Protein AF-A0A8H6AB55-F1 (afdb_monomer)

Secondary structure (DSSP, 8-state):
-HHHHHTT----------GGGS-GGGSPTTTT-TTPPPPPHHHHHHHHHHHHHHHHHHHTT-SEEEEE-TTEEEBTTHHHHHHHHHHHHHHTSTTTTS-SSTT-SS-SEEEEE-SBEEEPTTS-EEEEE-TTSPPGGG----SB--SS-HHHHT-TTEEEEEEEEEE---SEEEEEHHHHHHHHIIIII---TTTS-TTS---HHHHHHHHHHTTSS-EEEEES-SEEEEE-SB-GGGS-SSS------TT-PPBSS-EEES-SSBTTTTHHHHHTT-SEEE-SSTT-S-SEEEGGG------EEEEEETTEEEE---

Radius of gyration: 19.62 Å; Cα contacts (8 Å, |Δi|>4): 643; chains: 1; bounding box: 52×48×50 Å

Sequence (318 aa):
MLASSLTQFRVDWVDGISGDAMDPKAYPPRLDDSGRPSMLPGEIGSWRAHTNAIQKVVSERLTSALILEDDVDWDVTLKNQLQEFALGSRAVQKDGESSETPYGEDWDLLWLGHCGIKCHSNDPFYMLHDQTAVPYAHLPRYWQGPAVHETVEDRNDTRIVCGIKESVCSYAYAIKYHAAQKLLAALSVSPSDQAMPPGEPIIFDVLLGRLCGTGYLKCISSYPSLMGVWKPAGSRSKHSDIQDLKDPAPTETPSEVAGSLGVMYSTMLNLPALLDGRSLVHSAVADVLSPELKLSEVQLTEGGLYKSDHGRIYSVTG

InterPro domains:
  IPR002654 Glycosyl transferase, family 25 [cd06532] (1-75)
  IPR050757 Collagen-modifying Glycosyltransferase 25 [PTHR10730] (36-242)

Nearest PDB structures (foldseek):
  8xkd-assembly1_B  TM=5.206E-01  e=5.711E-04  Aggregatibacter actinomycetemcomitans NUM4039
  8xgx-assembly1_A  TM=5.678E-01  e=7.804E-04  Aggregatibacter actinomycetemcomitans NUM4039
  8xlz-assembly1_B  TM=5.596E-01  e=1.286E-03  Aggregatibacter actinomycetemcomitans NUM4039
  5ej0-assembly1_A  TM=4.998E-01  e=2.558E-03  Vaccinia virus WR
  3pnn-assembly1_A  TM=3.792E-01  e=5.509E-01  Porphyromonas gingivalis

pLDDT: mean 89.64, std 11.45, range [39.75, 98.81]

Structure (mmCIF, N/CA/C/O backbone):
data_AF-A0A8H6AB55-F1
#
_entry.id   AF-A0A8H6AB55-F1
#
loop_
_atom_site.group_PDB
_atom_site.id
_atom_site.type_symbol
_atom_site.label_atom_id
_atom_site.label_alt_id
_atom_site.label_comp_id
_atom_site.label_asym_id
_atom_site.label_entity_id
_atom_site.label_seq_id
_atom_site.pdbx_PDB_ins_code
_atom_site.Cartn_x
_atom_site.Cartn_y
_atom_site.Cartn_z
_atom_site.occupancy
_atom_site.B_iso_or_equiv
_atom_site.auth_seq_id
_atom_site.auth_comp_id
_atom_site.auth_asym_id
_atom_site.auth_atom_id
_atom_site.pdbx_PDB_model_num
ATOM 1 N N . MET A 1 1 ? -0.379 -18.231 2.751 1.00 66.50 1 MET A N 1
ATOM 2 C CA . MET A 1 1 ? -1.398 -19.315 2.764 1.00 66.50 1 MET A CA 1
ATOM 3 C C . MET A 1 1 ? -2.069 -19.486 4.123 1.00 66.50 1 MET A C 1
ATOM 5 O O . MET A 1 1 ? -3.291 -19.463 4.171 1.00 66.50 1 MET A O 1
ATOM 9 N N . LEU A 1 2 ? -1.324 -19.660 5.224 1.00 88.19 2 LEU A N 1
ATOM 10 C CA . LEU A 1 2 ? -1.954 -19.860 6.537 1.00 88.19 2 LEU A CA 1
ATOM 11 C C . LEU A 1 2 ? -2.681 -18.603 7.041 1.00 88.19 2 LEU A C 1
ATOM 13 O O . LEU A 1 2 ? -3.873 -18.677 7.323 1.00 88.19 2 LEU A O 1
ATOM 17 N N . ALA A 1 3 ? -1.997 -17.453 7.071 1.00 90.81 3 ALA A N 1
ATOM 18 C CA . ALA A 1 3 ? -2.609 -16.176 7.448 1.00 90.81 3 ALA A CA 1
ATOM 19 C C . ALA A 1 3 ? -3.857 -15.878 6.608 1.00 90.81 3 ALA A C 1
ATOM 21 O O . ALA A 1 3 ? -4.928 -15.654 7.159 1.00 90.81 3 ALA A O 1
ATOM 22 N N . SER A 1 4 ? -3.741 -15.986 5.279 1.00 90.94 4 SER A N 1
ATOM 23 C CA . SER A 1 4 ? -4.856 -15.746 4.357 1.00 90.94 4 SER A CA 1
ATOM 24 C C . SER A 1 4 ? -6.028 -16.695 4.615 1.00 90.94 4 SER A C 1
ATOM 26 O O . SER A 1 4 ? -7.171 -16.261 4.623 1.00 90.94 4 SER A O 1
ATOM 28 N N . SER A 1 5 ? -5.773 -17.973 4.910 1.00 91.81 5 SER A N 1
ATOM 29 C CA . SER A 1 5 ? -6.829 -18.924 5.274 1.00 91.81 5 SER A CA 1
ATOM 30 C C . SER A 1 5 ? -7.566 -18.511 6.553 1.00 91.81 5 SER A C 1
ATOM 32 O O . SER A 1 5 ? -8.793 -18.581 6.597 1.00 91.81 5 SER A O 1
ATOM 34 N N . LEU A 1 6 ? -6.838 -18.076 7.584 1.00 92.38 6 LEU A N 1
ATOM 35 C CA . LEU A 1 6 ? -7.412 -17.698 8.881 1.00 92.38 6 LEU A CA 1
ATOM 36 C C . LEU A 1 6 ? -8.197 -16.385 8.818 1.00 92.38 6 LEU A C 1
ATOM 38 O O . LEU A 1 6 ? -9.231 -16.260 9.467 1.00 92.38 6 LEU A O 1
ATOM 42 N N . THR A 1 7 ? -7.762 -15.436 7.991 1.00 90.81 7 THR A N 1
ATOM 43 C CA . THR A 1 7 ? -8.468 -14.163 7.771 1.00 90.81 7 THR A CA 1
ATOM 44 C C . THR A 1 7 ? -9.451 -14.215 6.591 1.00 90.81 7 THR A C 1
ATOM 46 O O . THR A 1 7 ? -10.097 -13.218 6.261 1.00 90.81 7 THR A O 1
ATOM 49 N N . GLN A 1 8 ? -9.638 -15.398 5.990 1.00 90.38 8 GLN A N 1
ATOM 50 C CA . GLN A 1 8 ? -10.544 -15.683 4.870 1.00 90.38 8 GLN A CA 1
ATOM 51 C C . GLN A 1 8 ? -10.263 -14.843 3.610 1.00 90.38 8 GLN A C 1
ATOM 53 O O . GLN A 1 8 ? -11.182 -14.341 2.958 1.00 90.38 8 GLN A O 1
ATOM 58 N N . PHE A 1 9 ? -8.986 -14.704 3.268 1.00 86.00 9 PHE A N 1
ATOM 59 C CA . PHE A 1 9 ? -8.501 -14.230 1.979 1.00 86.00 9 PHE A CA 1
ATOM 60 C C . PHE A 1 9 ? -8.060 -15.416 1.123 1.00 86.00 9 PHE A C 1
ATOM 62 O O . PHE A 1 9 ? -7.385 -16.342 1.584 1.00 86.00 9 PHE A O 1
ATOM 69 N N . ARG A 1 10 ? -8.405 -15.363 -0.161 1.00 89.56 10 ARG A N 1
ATOM 70 C CA . ARG A 1 10 ? -7.846 -16.254 -1.173 1.00 89.56 10 ARG A CA 1
ATOM 71 C C . ARG A 1 10 ? -6.772 -15.493 -1.938 1.00 89.56 10 ARG A C 1
ATOM 73 O O . ARG A 1 10 ? -7.016 -14.370 -2.363 1.00 89.56 10 ARG A O 1
ATOM 80 N N . VAL A 1 11 ? -5.616 -16.123 -2.106 1.00 90.81 11 VAL A N 1
ATOM 81 C CA . VAL A 1 11 ? -4.497 -15.585 -2.882 1.00 90.81 11 VAL A CA 1
ATOM 82 C C . VAL A 1 11 ? -4.202 -16.521 -4.045 1.00 90.81 11 VAL A C 1
ATOM 84 O O . VAL A 1 11 ? -4.261 -17.742 -3.881 1.00 90.81 11 VAL A O 1
ATOM 87 N N . ASP A 1 12 ? -3.888 -15.941 -5.197 1.00 93.19 12 ASP A N 1
ATOM 88 C CA . ASP A 1 12 ? -3.347 -16.656 -6.347 1.00 93.19 12 ASP A CA 1
ATOM 89 C C . ASP A 1 12 ? -1.871 -16.275 -6.481 1.00 93.19 12 ASP A C 1
ATOM 91 O O . ASP A 1 12 ? -1.515 -15.100 -6.389 1.00 93.19 12 ASP A O 1
ATOM 95 N N . TRP A 1 13 ? -1.010 -17.270 -6.664 1.00 92.06 13 TRP A N 1
ATOM 96 C CA . TRP A 1 13 ? 0.434 -17.059 -6.688 1.00 92.06 13 TRP A CA 1
ATOM 97 C C . TRP A 1 13 ? 0.921 -16.652 -8.076 1.00 92.06 13 TRP A C 1
ATOM 99 O O . TRP A 1 13 ? 0.447 -17.157 -9.097 1.00 92.06 13 TRP A O 1
ATOM 109 N N . VAL A 1 14 ? 1.902 -15.754 -8.087 1.00 93.75 14 VAL A N 1
ATOM 110 C CA . VAL A 1 14 ? 2.723 -15.425 -9.250 1.00 93.75 14 VAL A CA 1
ATOM 111 C C . VAL A 1 14 ? 4.160 -15.700 -8.842 1.00 93.75 14 VAL A C 1
ATOM 113 O O . VAL A 1 14 ? 4.628 -15.143 -7.853 1.00 93.75 14 VAL A O 1
ATOM 116 N N . ASP A 1 15 ? 4.835 -16.579 -9.575 1.00 90.94 15 ASP A N 1
ATOM 117 C CA . ASP A 1 15 ? 6.194 -16.979 -9.225 1.00 90.94 15 ASP A CA 1
ATOM 118 C C . ASP A 1 15 ? 7.161 -15.794 -9.340 1.00 90.94 15 ASP A C 1
ATOM 120 O O . ASP A 1 15 ? 7.186 -15.071 -10.346 1.00 90.94 15 ASP A O 1
ATOM 124 N N . GLY A 1 16 ? 7.980 -15.621 -8.302 1.00 85.50 16 GLY A N 1
ATOM 125 C CA . GLY A 1 16 ? 9.122 -14.721 -8.336 1.00 85.50 16 GLY A CA 1
ATOM 126 C C . GLY A 1 16 ? 10.164 -15.195 -9.348 1.00 85.50 16 GLY A C 1
ATOM 127 O O . GLY A 1 16 ? 10.294 -16.387 -9.634 1.00 85.50 16 GLY A O 1
ATOM 128 N N . ILE A 1 17 ? 10.924 -14.252 -9.900 1.00 84.62 17 ILE A N 1
ATOM 129 C CA . ILE A 1 17 ? 12.019 -14.547 -10.824 1.00 84.62 17 ILE A CA 1
ATOM 130 C C . ILE A 1 17 ? 13.303 -13.988 -10.223 1.00 84.62 17 ILE A C 1
ATOM 132 O O . ILE A 1 17 ? 13.377 -12.801 -9.927 1.00 84.62 17 ILE A O 1
ATOM 136 N N . SER A 1 18 ? 14.318 -14.837 -10.056 1.00 83.19 18 SER A N 1
ATOM 137 C CA . SER A 1 18 ? 15.653 -14.376 -9.666 1.00 83.19 18 SER A CA 1
ATOM 138 C C . SER A 1 18 ? 16.258 -13.543 -10.796 1.00 83.19 18 SER A C 1
ATOM 140 O O . SER A 1 18 ? 16.283 -13.990 -11.946 1.00 83.19 18 SER A O 1
ATOM 142 N N . GLY A 1 19 ? 16.776 -12.354 -10.470 1.00 79.62 19 GLY A N 1
ATOM 143 C CA . GLY A 1 19 ? 17.469 -11.513 -11.446 1.00 79.62 19 GLY A CA 1
ATOM 144 C C . GLY A 1 19 ? 18.696 -12.193 -12.053 1.00 79.62 19 GLY A C 1
ATOM 145 O O . GLY A 1 19 ? 18.959 -12.002 -13.235 1.00 79.62 19 GLY A O 1
ATOM 146 N N . ASP A 1 20 ? 19.382 -13.064 -11.304 1.00 82.31 20 ASP A N 1
ATOM 147 C CA . ASP A 1 20 ? 20.552 -13.809 -11.795 1.00 82.31 20 ASP A CA 1
ATOM 148 C C . ASP A 1 20 ? 20.198 -14.846 -12.870 1.00 82.31 20 ASP A C 1
ATOM 150 O O . ASP A 1 20 ? 21.036 -15.223 -13.689 1.00 82.31 20 ASP A O 1
ATOM 154 N N . ALA A 1 21 ? 18.951 -15.322 -12.875 1.00 82.69 21 ALA A N 1
ATOM 155 C CA . ALA A 1 21 ? 18.454 -16.287 -13.850 1.00 82.69 21 ALA A CA 1
ATOM 156 C C . ALA A 1 21 ? 17.867 -15.623 -15.112 1.00 82.69 21 ALA A C 1
ATOM 158 O O . ALA A 1 21 ? 17.446 -16.325 -16.036 1.00 82.69 21 ALA A O 1
ATOM 159 N N . MET A 1 22 ? 17.802 -14.287 -15.163 1.00 86.44 22 MET A N 1
ATOM 160 C CA . MET A 1 22 ? 17.212 -13.551 -16.281 1.00 86.44 22 MET A CA 1
ATOM 161 C C . MET A 1 22 ? 18.229 -13.277 -17.395 1.00 86.44 22 MET A C 1
ATOM 163 O O . MET A 1 22 ? 19.340 -12.817 -17.155 1.00 86.44 22 MET A O 1
ATOM 167 N N . ASP A 1 23 ? 17.816 -13.490 -18.649 1.00 87.75 23 ASP A N 1
ATOM 168 C CA . ASP A 1 23 ? 18.576 -13.002 -19.806 1.00 87.75 23 ASP A CA 1
ATOM 169 C C . ASP A 1 23 ? 18.617 -11.457 -19.766 1.00 87.75 23 ASP A C 1
ATOM 171 O O . ASP A 1 23 ? 17.554 -10.842 -19.617 1.00 87.75 23 ASP A O 1
ATOM 175 N N . PRO A 1 24 ? 19.786 -10.807 -19.942 1.00 88.62 24 PRO A N 1
ATOM 176 C CA . PRO A 1 24 ? 19.896 -9.347 -19.951 1.00 88.62 24 PRO A CA 1
ATOM 177 C C . PRO A 1 24 ? 18.980 -8.643 -20.961 1.00 88.62 24 PRO A C 1
ATOM 179 O O . PRO A 1 24 ? 18.573 -7.508 -20.746 1.00 88.62 24 PRO A O 1
ATOM 182 N N . LYS A 1 25 ? 18.574 -9.307 -22.050 1.00 86.62 25 LYS A N 1
ATOM 183 C CA . LYS A 1 25 ? 17.592 -8.765 -23.011 1.00 86.62 25 LYS A CA 1
ATOM 184 C C . LYS A 1 25 ? 16.191 -8.620 -22.422 1.00 86.62 25 LYS A C 1
ATOM 186 O O . LYS A 1 25 ? 15.342 -7.954 -23.006 1.00 86.62 25 LYS A O 1
ATOM 191 N N . ALA A 1 26 ? 15.932 -9.298 -21.311 1.00 86.94 26 ALA A N 1
ATOM 192 C CA . ALA A 1 26 ? 14.680 -9.265 -20.579 1.00 86.94 26 ALA A CA 1
ATOM 193 C C . ALA A 1 26 ? 14.707 -8.246 -19.425 1.00 86.94 26 ALA A C 1
ATOM 195 O O . ALA A 1 26 ? 13.694 -8.117 -18.730 1.00 86.94 26 ALA A O 1
ATOM 196 N N . TYR A 1 27 ? 15.829 -7.552 -19.214 1.00 91.50 27 TYR A N 1
ATOM 197 C CA . TYR A 1 27 ? 15.965 -6.522 -18.191 1.00 91.50 27 TYR A CA 1
ATOM 198 C C . TYR A 1 27 ? 15.034 -5.329 -18.441 1.00 91.50 27 TYR A C 1
ATOM 200 O O . TYR A 1 27 ? 14.502 -5.161 -19.544 1.00 91.50 27 TYR A O 1
ATOM 208 N N . PRO A 1 28 ? 14.803 -4.508 -17.402 1.00 91.44 28 PRO A N 1
ATOM 209 C CA . PRO A 1 28 ? 14.026 -3.283 -17.519 1.00 91.44 28 PRO A CA 1
ATOM 210 C C . PRO A 1 28 ? 14.501 -2.428 -18.700 1.00 91.44 28 PRO A C 1
ATOM 212 O O . PRO A 1 28 ? 15.711 -2.279 -18.899 1.00 91.44 28 PRO A O 1
ATOM 215 N N . PRO A 1 29 ? 13.587 -1.846 -19.495 1.00 90.81 29 PRO A N 1
ATOM 216 C CA . PRO A 1 29 ? 14.006 -0.966 -20.573 1.00 90.81 29 PRO A CA 1
ATOM 217 C C . PRO A 1 29 ? 14.752 0.235 -19.991 1.00 90.81 29 PRO A C 1
ATOM 219 O O . PRO A 1 29 ? 14.500 0.644 -18.857 1.00 90.81 29 PRO A O 1
ATOM 222 N N . ARG A 1 30 ? 15.657 0.814 -20.789 1.00 89.62 30 ARG A N 1
ATOM 223 C CA . ARG A 1 30 ? 16.465 1.981 -20.401 1.00 89.62 30 ARG A CA 1
ATOM 224 C C . ARG A 1 30 ? 17.393 1.758 -19.199 1.00 89.62 30 ARG A C 1
ATOM 226 O O . ARG A 1 30 ? 17.970 2.729 -18.716 1.00 89.62 30 ARG A O 1
ATOM 233 N N . LEU A 1 31 ? 17.577 0.518 -18.729 1.00 89.38 31 LEU A N 1
ATOM 234 C CA . LEU A 1 31 ? 18.490 0.208 -17.623 1.00 89.38 31 LEU A CA 1
ATOM 235 C C . LEU A 1 31 ? 19.920 0.700 -17.896 1.00 89.38 31 LEU A C 1
ATOM 237 O O . LEU A 1 31 ? 20.538 1.279 -17.009 1.00 89.38 31 LEU A O 1
ATOM 241 N N . ASP A 1 32 ? 20.390 0.547 -19.135 1.00 89.25 32 ASP A N 1
ATOM 242 C CA . ASP A 1 32 ? 21.748 0.916 -19.557 1.00 89.25 32 ASP A CA 1
ATOM 243 C C . ASP A 1 32 ? 21.877 2.380 -20.032 1.00 89.25 32 ASP A C 1
ATOM 245 O O . ASP A 1 32 ? 22.895 2.763 -20.616 1.00 89.25 32 ASP A O 1
ATOM 249 N N . ASP A 1 33 ? 20.850 3.216 -19.823 1.00 90.88 33 ASP A N 1
ATOM 250 C CA . ASP A 1 33 ? 20.918 4.638 -20.172 1.00 90.88 33 ASP A CA 1
ATOM 251 C C . ASP A 1 33 ? 22.061 5.329 -19.407 1.00 90.88 33 ASP A C 1
ATOM 253 O O . ASP A 1 33 ? 22.249 5.148 -18.201 1.00 90.88 33 ASP A O 1
ATOM 257 N N . SER A 1 34 ? 22.803 6.194 -20.104 1.00 87.56 34 SER A N 1
ATOM 258 C CA . SER A 1 34 ? 23.933 6.921 -19.519 1.00 87.56 34 SER A CA 1
ATOM 259 C C . SER A 1 34 ? 23.533 7.693 -18.256 1.00 87.56 34 SER A C 1
ATOM 261 O O . SER A 1 34 ? 22.595 8.489 -18.266 1.00 87.56 34 SER A O 1
ATOM 263 N N . GLY A 1 35 ? 24.309 7.510 -17.184 1.00 87.56 35 GLY A N 1
ATOM 264 C CA . GLY A 1 35 ? 24.108 8.184 -15.899 1.00 87.56 35 GLY A CA 1
ATOM 265 C C . GLY A 1 35 ? 23.053 7.538 -14.999 1.00 87.56 35 GLY A C 1
ATOM 266 O O . GLY A 1 35 ? 22.849 8.029 -13.892 1.00 87.56 35 GLY A O 1
ATOM 267 N N . ARG A 1 36 ? 22.393 6.457 -15.437 1.00 92.06 36 ARG A N 1
ATOM 268 C CA . ARG A 1 36 ? 21.428 5.732 -14.608 1.00 92.06 36 ARG A CA 1
ATOM 269 C C . ARG A 1 36 ? 22.144 4.880 -13.546 1.00 92.06 36 ARG A C 1
ATOM 271 O O . ARG A 1 36 ? 23.138 4.226 -13.869 1.00 92.06 36 ARG A O 1
ATOM 278 N N . PRO A 1 37 ? 21.661 4.857 -12.290 1.00 90.50 37 PRO A N 1
ATOM 279 C CA . PRO A 1 37 ? 22.168 3.934 -11.280 1.00 90.50 37 PRO A CA 1
ATOM 280 C C . PRO A 1 37 ? 21.947 2.474 -11.691 1.00 90.50 37 PRO A C 1
ATOM 282 O O . PRO A 1 37 ? 20.877 2.125 -12.192 1.00 90.50 37 PRO A O 1
ATOM 285 N N . SER A 1 38 ? 22.943 1.620 -11.449 1.00 88.88 38 SER A N 1
ATOM 286 C CA . SER A 1 38 ? 22.816 0.173 -11.643 1.00 88.88 38 SER A CA 1
ATOM 287 C C . SER A 1 38 ? 21.785 -0.418 -10.683 1.00 88.88 38 SER A C 1
ATOM 289 O O . SER A 1 38 ? 21.774 -0.039 -9.512 1.00 88.88 38 SER A O 1
ATOM 291 N N . MET A 1 39 ? 21.006 -1.391 -11.152 1.00 90.94 39 MET A N 1
ATOM 292 C CA . MET A 1 39 ? 20.126 -2.189 -10.297 1.00 90.94 39 MET A CA 1
ATOM 293 C C . MET A 1 39 ? 20.838 -3.443 -9.783 1.00 90.94 39 MET A C 1
ATOM 295 O O . MET A 1 39 ? 21.621 -4.063 -10.507 1.00 90.94 39 MET A O 1
ATOM 299 N N . LEU A 1 40 ? 20.536 -3.836 -8.549 1.00 90.88 40 LEU A N 1
ATOM 300 C CA . LEU A 1 40 ? 20.928 -5.128 -7.989 1.00 90.88 40 LEU A CA 1
ATOM 301 C C . LEU A 1 40 ? 20.138 -6.269 -8.662 1.00 90.88 40 LEU A C 1
ATOM 303 O O . LEU A 1 40 ? 19.001 -6.052 -9.093 1.00 90.88 40 LEU A O 1
ATOM 307 N N . PRO A 1 41 ? 20.665 -7.508 -8.704 1.00 89.25 41 PRO A N 1
ATOM 308 C CA . PRO A 1 41 ? 19.912 -8.656 -9.216 1.00 89.25 41 PRO A CA 1
ATOM 309 C C . PRO A 1 41 ? 18.556 -8.847 -8.520 1.00 89.25 41 PRO A C 1
ATOM 311 O O . PRO A 1 41 ? 17.549 -9.092 -9.185 1.00 89.25 41 PRO A O 1
ATOM 314 N N . GLY A 1 42 ? 18.496 -8.648 -7.201 1.00 88.50 42 GLY A N 1
ATOM 315 C CA . GLY A 1 42 ? 17.250 -8.692 -6.434 1.00 88.50 42 GLY A CA 1
ATOM 316 C C . GLY A 1 42 ? 16.230 -7.626 -6.856 1.00 88.50 42 GLY A C 1
ATOM 317 O O . GLY A 1 42 ? 15.042 -7.918 -6.984 1.00 88.50 42 GLY A O 1
ATOM 318 N N . GLU A 1 43 ? 16.683 -6.409 -7.172 1.00 91.69 43 GLU A N 1
ATOM 319 C CA . GLU A 1 43 ? 15.825 -5.330 -7.686 1.00 91.69 43 GLU A CA 1
ATOM 320 C C . GLU A 1 43 ? 15.294 -5.646 -9.092 1.00 91.69 43 GLU A C 1
ATOM 322 O O . GLU A 1 43 ? 14.135 -5.364 -9.399 1.00 91.69 43 GLU A O 1
ATOM 327 N N . ILE A 1 44 ? 16.116 -6.264 -9.950 1.00 93.06 44 ILE A N 1
ATOM 328 C CA . ILE A 1 44 ? 15.699 -6.722 -11.286 1.00 93.06 44 ILE A CA 1
ATOM 329 C C . ILE A 1 44 ? 14.647 -7.832 -11.161 1.00 93.06 44 ILE A C 1
ATOM 331 O O . ILE A 1 44 ? 13.635 -7.804 -11.867 1.00 93.06 44 ILE A O 1
ATOM 335 N N . GLY A 1 45 ? 14.867 -8.781 -10.247 1.00 93.00 45 GLY A N 1
ATOM 336 C CA . GLY A 1 45 ? 13.943 -9.877 -9.969 1.00 93.00 45 GLY A CA 1
ATOM 337 C C . GLY A 1 45 ? 12.598 -9.397 -9.424 1.00 93.00 45 GLY A C 1
ATOM 338 O O . GLY A 1 45 ? 11.552 -9.753 -9.971 1.00 93.00 45 GLY A O 1
ATOM 339 N N . SER A 1 46 ? 12.622 -8.516 -8.417 1.00 92.38 46 SER A N 1
ATOM 340 C CA . SER A 1 46 ? 11.428 -7.849 -7.875 1.00 92.38 46 SER A CA 1
ATOM 341 C C . SER A 1 46 ? 10.662 -7.121 -8.978 1.00 92.38 46 SER A C 1
ATOM 343 O O . SER A 1 46 ? 9.459 -7.338 -9.161 1.00 92.38 46 SER A O 1
ATOM 345 N N . TRP A 1 47 ? 11.363 -6.330 -9.795 1.00 93.94 47 TRP A N 1
ATOM 346 C CA . TRP A 1 47 ? 10.723 -5.614 -10.886 1.00 93.94 47 TRP A CA 1
ATOM 347 C C . TRP A 1 47 ? 10.060 -6.595 -11.876 1.00 93.94 47 TRP A C 1
ATOM 349 O O . TRP A 1 47 ? 8.867 -6.498 -12.184 1.00 93.94 47 TRP A O 1
ATOM 359 N N . ARG A 1 48 ? 10.757 -7.645 -12.312 1.00 94.25 48 ARG A N 1
ATOM 360 C CA . ARG A 1 48 ? 10.141 -8.651 -13.185 1.00 94.25 48 ARG A CA 1
ATOM 361 C C . ARG A 1 48 ? 8.922 -9.333 -12.543 1.00 94.25 48 ARG A C 1
ATOM 363 O O . ARG A 1 48 ? 7.918 -9.504 -13.236 1.00 94.25 48 ARG A O 1
ATOM 370 N N . ALA A 1 49 ? 8.979 -9.695 -11.263 1.00 94.50 49 ALA A N 1
ATOM 371 C CA . ALA A 1 49 ? 7.872 -10.338 -10.555 1.00 94.50 49 ALA A CA 1
ATOM 372 C C . ALA A 1 49 ? 6.613 -9.452 -10.539 1.00 94.50 49 ALA A C 1
ATOM 374 O O . ALA A 1 49 ? 5.534 -9.897 -10.945 1.00 94.50 49 ALA A O 1
ATOM 375 N N . HIS A 1 50 ? 6.753 -8.167 -10.198 1.00 96.38 50 HIS A N 1
ATOM 376 C CA . HIS A 1 50 ? 5.635 -7.225 -10.268 1.00 96.38 50 HIS A CA 1
ATOM 377 C C . HIS A 1 50 ? 5.132 -7.020 -11.702 1.00 96.38 50 HIS A C 1
ATOM 379 O O . HIS A 1 50 ? 3.920 -6.989 -11.921 1.00 96.38 50 HIS A O 1
ATOM 385 N N . THR A 1 51 ? 6.026 -6.959 -12.701 1.00 95.69 51 THR A N 1
ATOM 386 C CA . THR A 1 51 ? 5.615 -6.892 -14.117 1.00 95.69 51 THR A CA 1
ATOM 387 C C . THR A 1 51 ? 4.714 -8.071 -14.480 1.00 95.69 51 THR A C 1
ATOM 389 O O . THR A 1 51 ? 3.674 -7.875 -15.105 1.00 95.69 51 THR A O 1
ATOM 392 N N . ASN A 1 52 ? 5.093 -9.290 -14.083 1.00 95.94 52 ASN A N 1
ATOM 393 C CA . ASN A 1 52 ? 4.338 -10.509 -14.376 1.00 95.94 52 ASN A CA 1
ATOM 394 C C . ASN A 1 52 ? 2.959 -10.495 -13.705 1.00 95.94 52 ASN A C 1
ATOM 396 O O . ASN A 1 52 ? 1.960 -10.844 -14.337 1.00 95.94 52 ASN A O 1
ATOM 400 N N . ALA A 1 53 ? 2.883 -10.046 -12.450 1.00 97.38 53 ALA A N 1
ATOM 401 C CA . ALA A 1 53 ? 1.613 -9.904 -11.746 1.00 97.38 53 ALA A CA 1
ATOM 402 C C . ALA A 1 53 ? 0.684 -8.905 -12.459 1.00 97.38 53 ALA A C 1
ATOM 404 O O . ALA A 1 53 ? -0.484 -9.208 -12.701 1.00 97.38 53 ALA A O 1
ATOM 405 N N . ILE A 1 54 ? 1.210 -7.757 -12.897 1.00 98.12 54 ILE A N 1
ATOM 406 C CA . ILE A 1 54 ? 0.447 -6.754 -13.658 1.00 98.12 54 ILE A CA 1
ATOM 407 C C . ILE A 1 54 ? 0.043 -7.300 -15.042 1.00 98.12 54 ILE A C 1
ATOM 409 O O . ILE A 1 54 ? -1.078 -7.072 -15.500 1.00 98.12 54 ILE A O 1
ATOM 413 N N . GLN A 1 55 ? 0.910 -8.068 -15.709 1.00 97.25 55 GLN A N 1
ATOM 414 C CA . GLN A 1 55 ? 0.578 -8.745 -16.968 1.00 97.25 55 GLN A CA 1
ATOM 415 C C . GLN A 1 55 ? -0.589 -9.718 -16.809 1.00 97.25 55 GLN A C 1
ATOM 417 O O . GLN A 1 55 ? -1.451 -9.753 -17.686 1.00 97.25 55 GLN A O 1
ATOM 422 N N . LYS A 1 56 ? -0.660 -10.453 -15.693 1.00 97.94 56 LYS A N 1
ATOM 423 C CA . LYS A 1 56 ? -1.783 -11.347 -15.379 1.00 97.94 56 LYS A CA 1
ATOM 424 C C . LYS A 1 56 ? -3.109 -10.588 -15.260 1.00 97.94 56 LYS A C 1
ATOM 426 O O . LYS A 1 56 ? -4.106 -11.031 -15.823 1.00 97.94 56 LYS A O 1
ATOM 431 N N . VAL A 1 57 ? -3.118 -9.410 -14.621 1.00 98.44 57 VAL A N 1
ATOM 432 C CA . VAL A 1 57 ? -4.311 -8.533 -14.557 1.00 98.44 57 VAL A CA 1
ATOM 433 C C . VAL A 1 57 ? -4.842 -8.231 -15.959 1.00 98.44 57 VAL A C 1
ATOM 435 O O . VAL A 1 57 ? -6.046 -8.325 -16.208 1.00 98.44 57 VAL A O 1
ATOM 438 N N . VAL A 1 58 ? -3.941 -7.905 -16.892 1.00 98.38 58 VAL A N 1
ATOM 439 C CA . VAL A 1 58 ? -4.307 -7.573 -18.274 1.00 98.38 58 VAL A CA 1
ATOM 440 C C . VAL A 1 58 ? -4.706 -8.810 -19.081 1.00 98.38 58 VAL A C 1
ATOM 442 O O . VAL A 1 58 ? -5.709 -8.774 -19.795 1.00 98.38 58 VAL A O 1
ATOM 445 N N . SER A 1 59 ? -3.954 -9.908 -18.986 1.00 98.12 59 SER A N 1
ATOM 446 C CA . SER A 1 59 ? -4.206 -11.116 -19.780 1.00 98.12 59 SER A CA 1
ATOM 447 C C . SER A 1 59 ? -5.518 -11.801 -19.396 1.00 98.12 59 SER A C 1
ATOM 449 O O . SER A 1 59 ? -6.236 -12.281 -20.272 1.00 98.12 59 SER A O 1
ATOM 451 N N . GLU A 1 60 ? -5.871 -11.776 -18.110 1.00 98.19 60 GLU A N 1
ATOM 452 C CA . GLU A 1 60 ? -7.103 -12.369 -17.581 1.00 98.19 60 GLU A CA 1
ATOM 453 C C . GLU A 1 60 ? -8.276 -11.387 -17.537 1.00 98.19 60 GLU A C 1
ATOM 455 O O . GLU A 1 60 ? -9.396 -11.779 -17.216 1.00 98.19 60 GLU A O 1
ATOM 460 N N . ARG A 1 61 ? -8.047 -10.120 -17.910 1.00 98.00 61 ARG A N 1
ATOM 461 C CA . ARG A 1 61 ? -9.062 -9.056 -17.908 1.00 98.00 61 ARG A CA 1
ATOM 462 C C . ARG A 1 61 ? -9.734 -8.866 -16.547 1.00 98.00 61 ARG A C 1
ATOM 464 O O . ARG A 1 61 ? -10.945 -8.660 -16.467 1.00 98.00 61 ARG A O 1
ATOM 471 N N . LEU A 1 62 ? -8.938 -8.909 -15.480 1.00 97.75 62 LEU A N 1
ATOM 472 C CA . LEU A 1 62 ? -9.414 -8.625 -14.128 1.00 97.75 62 LEU A CA 1
ATOM 473 C C . LEU A 1 62 ? -9.742 -7.135 -14.020 1.00 97.75 62 LEU A C 1
ATOM 475 O O . LEU A 1 62 ? -8.902 -6.305 -14.354 1.00 97.75 62 LEU A O 1
ATOM 479 N N . THR A 1 63 ? -10.937 -6.788 -13.536 1.00 96.88 63 THR A N 1
ATOM 480 C CA . THR A 1 63 ? -11.369 -5.385 -13.365 1.00 96.88 63 THR A CA 1
ATOM 481 C C . THR A 1 63 ? -10.419 -4.600 -12.463 1.00 96.88 63 THR A C 1
ATOM 483 O O . THR A 1 63 ? -10.062 -3.459 -12.761 1.00 96.88 63 THR A O 1
ATOM 486 N N . SER A 1 64 ? -9.965 -5.243 -11.393 1.00 97.25 64 SER A N 1
ATOM 487 C CA . SER A 1 64 ? -8.891 -4.796 -10.514 1.00 97.25 64 SER A CA 1
ATOM 488 C C . SER A 1 64 ? -8.259 -6.000 -9.821 1.00 97.25 64 SER A C 1
ATOM 490 O O . SER A 1 64 ? -8.918 -7.029 -9.668 1.00 97.25 64 SER A O 1
ATOM 492 N N . ALA A 1 65 ? -7.028 -5.861 -9.341 1.00 97.75 65 ALA A N 1
ATOM 493 C CA . ALA A 1 65 ? -6.372 -6.872 -8.515 1.00 97.75 65 ALA A CA 1
ATOM 494 C C . ALA A 1 65 ? -5.592 -6.226 -7.370 1.00 97.75 65 ALA A C 1
ATOM 496 O O . ALA A 1 65 ? -5.039 -5.144 -7.552 1.00 97.75 65 ALA A O 1
ATOM 497 N N . LEU A 1 66 ? -5.539 -6.908 -6.222 1.00 97.69 66 LEU A N 1
ATOM 498 C CA . LEU A 1 66 ? -4.628 -6.617 -5.115 1.00 97.69 66 LEU A CA 1
ATOM 499 C C . LEU A 1 66 ? -3.378 -7.487 -5.278 1.00 97.69 66 LEU A C 1
ATOM 501 O O . LEU A 1 66 ? -3.482 -8.712 -5.289 1.00 97.69 66 LEU A O 1
ATOM 505 N N . ILE A 1 67 ? -2.221 -6.849 -5.420 1.00 98.19 67 ILE A N 1
ATOM 506 C CA . ILE A 1 67 ? -0.911 -7.483 -5.565 1.00 98.19 67 ILE A CA 1
ATOM 507 C C . ILE A 1 67 ? -0.167 -7.314 -4.242 1.00 98.19 67 ILE A C 1
ATOM 509 O O . ILE A 1 67 ? -0.121 -6.210 -3.701 1.00 98.19 67 ILE A O 1
ATOM 513 N N . LEU A 1 68 ? 0.381 -8.415 -3.733 1.00 96.25 68 LEU A N 1
ATOM 514 C CA . LEU A 1 68 ? 1.057 -8.509 -2.442 1.00 96.25 68 LEU A CA 1
ATOM 515 C C . LEU A 1 68 ? 2.443 -9.127 -2.639 1.00 96.25 68 LEU A C 1
ATOM 517 O O . LEU A 1 68 ? 2.572 -10.081 -3.410 1.00 96.25 68 LEU A O 1
ATOM 521 N N . GLU A 1 69 ? 3.444 -8.613 -1.932 1.00 94.94 69 GLU A N 1
ATOM 522 C CA . GLU A 1 69 ? 4.721 -9.311 -1.739 1.00 94.94 69 GLU A CA 1
ATOM 523 C C . GLU A 1 69 ? 4.512 -10.533 -0.821 1.00 94.94 69 GLU A C 1
ATOM 525 O O . GLU A 1 69 ? 3.542 -10.607 -0.060 1.00 94.94 69 GLU A O 1
ATOM 530 N N . ASP A 1 70 ? 5.370 -11.547 -0.928 1.00 90.81 70 ASP A N 1
ATOM 531 C CA . ASP A 1 70 ? 5.193 -12.825 -0.227 1.00 90.81 70 ASP A CA 1
ATOM 532 C C . ASP A 1 70 ? 5.584 -12.771 1.258 1.00 90.81 70 ASP A C 1
ATOM 534 O O . ASP A 1 70 ? 5.122 -13.604 2.045 1.00 90.81 70 ASP A O 1
ATOM 538 N N . ASP A 1 71 ? 6.370 -11.768 1.649 1.00 90.31 71 ASP A N 1
ATOM 539 C CA . ASP A 1 71 ? 6.742 -11.456 3.027 1.00 90.31 71 ASP A CA 1
ATOM 540 C C . ASP A 1 71 ? 5.815 -10.417 3.686 1.00 90.31 71 ASP A C 1
ATOM 542 O O . ASP A 1 71 ? 6.134 -9.893 4.752 1.00 90.31 71 ASP A O 1
ATOM 546 N N . VAL A 1 72 ? 4.643 -10.139 3.108 1.00 93.75 72 VAL A N 1
ATOM 547 C CA . VAL A 1 72 ? 3.664 -9.218 3.700 1.00 93.75 72 VAL A CA 1
ATOM 548 C C . VAL A 1 72 ? 3.018 -9.800 4.968 1.00 93.75 72 VAL A C 1
ATOM 550 O O . VAL A 1 72 ? 2.722 -10.995 5.066 1.00 93.75 72 VAL A O 1
ATOM 553 N N . ASP A 1 73 ? 2.719 -8.929 5.928 1.00 95.81 73 ASP A N 1
ATOM 554 C CA . ASP A 1 73 ? 1.828 -9.215 7.054 1.00 95.81 73 ASP A CA 1
ATOM 555 C C . ASP A 1 73 ? 0.729 -8.151 7.148 1.00 95.81 73 ASP A C 1
ATOM 557 O O . ASP A 1 73 ? 0.872 -7.027 6.661 1.00 95.81 73 ASP A O 1
ATOM 561 N N . TRP A 1 74 ? -0.382 -8.495 7.788 1.00 96.62 74 TRP A N 1
ATOM 562 C CA . TRP A 1 74 ? -1.524 -7.601 7.949 1.00 96.62 74 TRP A CA 1
ATOM 563 C C . TRP A 1 74 ? -2.230 -7.826 9.279 1.00 96.62 74 TRP A C 1
ATOM 565 O O . TRP A 1 74 ? -2.078 -8.860 9.940 1.00 96.62 74 TRP A O 1
ATOM 575 N N . ASP A 1 75 ? -3.030 -6.838 9.665 1.00 96.25 75 ASP A N 1
ATOM 576 C CA . ASP A 1 75 ? -3.796 -6.887 10.900 1.00 96.25 75 ASP A CA 1
ATOM 577 C C . ASP A 1 75 ? -4.884 -7.965 10.825 1.00 96.25 75 ASP A C 1
ATOM 579 O O . ASP A 1 75 ? -5.542 -8.130 9.796 1.00 96.25 75 ASP A O 1
ATOM 583 N N . VAL A 1 76 ? -5.134 -8.690 11.913 1.00 96.38 76 VAL A N 1
ATOM 584 C CA . VAL A 1 76 ? -6.253 -9.649 11.980 1.00 96.38 76 VAL A CA 1
ATOM 585 C C . VAL A 1 76 ? -7.608 -9.003 11.661 1.00 96.38 76 VAL A C 1
ATOM 587 O O . VAL A 1 76 ? -8.530 -9.684 11.208 1.00 96.38 76 VAL A O 1
ATOM 590 N N . THR A 1 77 ? -7.717 -7.684 11.843 1.00 95.12 77 THR A N 1
ATOM 591 C CA . THR A 1 77 ? -8.881 -6.851 11.522 1.00 95.12 77 THR A CA 1
ATOM 592 C C . THR A 1 77 ? -8.817 -6.198 10.137 1.00 95.12 77 THR A C 1
ATOM 594 O O . THR A 1 77 ? -9.626 -5.321 9.847 1.00 95.12 77 THR A O 1
ATOM 597 N N . LEU A 1 78 ? -7.925 -6.633 9.234 1.00 95.31 78 LEU A N 1
ATOM 598 C CA . LEU A 1 78 ? -7.698 -6.014 7.916 1.00 95.31 78 LEU A CA 1
ATOM 599 C C . LEU A 1 78 ? -8.991 -5.706 7.139 1.00 95.31 78 LEU A C 1
ATOM 601 O O . LEU A 1 78 ? -9.071 -4.702 6.441 1.00 95.31 78 LEU A O 1
ATOM 605 N N . LYS A 1 79 ? -10.034 -6.536 7.247 1.00 94.19 79 LYS A N 1
ATOM 606 C CA . LYS A 1 79 ? -11.324 -6.269 6.583 1.00 94.19 79 LYS A CA 1
ATOM 607 C C . LYS A 1 79 ? -11.998 -4.985 7.081 1.00 94.19 79 LYS A C 1
ATOM 609 O O . LYS A 1 79 ? -12.572 -4.272 6.264 1.00 94.19 79 LYS A O 1
ATOM 614 N N . ASN A 1 80 ? -11.913 -4.685 8.376 1.00 95.00 80 ASN A N 1
ATOM 615 C CA . ASN A 1 80 ? -12.393 -3.433 8.960 1.00 95.00 80 ASN A CA 1
ATOM 616 C C . ASN A 1 80 ? -11.550 -2.259 8.452 1.00 95.00 80 ASN A C 1
ATOM 618 O O . ASN A 1 80 ? -12.105 -1.301 7.923 1.00 95.00 80 ASN A O 1
ATOM 622 N N . GLN A 1 81 ? -10.221 -2.397 8.480 1.00 96.69 81 GLN A N 1
ATOM 623 C CA . GLN A 1 81 ? -9.304 -1.381 7.953 1.00 96.69 81 GLN A CA 1
ATOM 624 C C . GLN A 1 81 ? -9.555 -1.087 6.464 1.00 96.69 81 GLN A C 1
ATOM 626 O O . GLN A 1 81 ? -9.505 0.062 6.037 1.00 96.69 81 GLN A O 1
ATOM 631 N N . LEU A 1 82 ? -9.866 -2.106 5.655 1.00 96.94 82 LEU A N 1
ATOM 632 C CA . LEU A 1 82 ? -10.211 -1.938 4.240 1.00 96.94 82 LEU A CA 1
ATOM 633 C C . LEU A 1 82 ? -11.559 -1.226 4.044 1.00 96.94 82 LEU A C 1
ATOM 635 O O . LEU A 1 82 ? -11.706 -0.467 3.087 1.00 96.94 82 LEU A O 1
ATOM 639 N N . GLN A 1 83 ? -12.533 -1.437 4.934 1.00 96.12 83 GLN A N 1
ATOM 640 C CA . GLN A 1 83 ? -13.803 -0.704 4.918 1.00 96.12 83 GLN A CA 1
ATOM 641 C C . GLN A 1 83 ? -13.602 0.772 5.287 1.00 96.12 83 GLN A C 1
ATOM 643 O O . GLN A 1 83 ? -14.138 1.650 4.614 1.00 96.12 83 GLN A O 1
ATOM 648 N N . GLU A 1 84 ? -12.778 1.057 6.290 1.00 96.94 84 GLU A N 1
ATOM 649 C CA . GLU A 1 84 ? -12.407 2.420 6.683 1.00 96.94 84 GLU A CA 1
ATOM 650 C C . GLU A 1 84 ? -11.582 3.125 5.600 1.00 96.94 84 GLU A C 1
ATOM 652 O O . GLU A 1 84 ? -11.856 4.271 5.234 1.00 96.94 84 GLU A O 1
ATOM 657 N N . PHE A 1 85 ? -10.628 2.412 4.997 1.00 98.12 85 PHE A N 1
ATOM 658 C CA . PHE A 1 85 ? -9.883 2.893 3.840 1.00 98.12 85 PHE A CA 1
ATOM 659 C C . PHE A 1 85 ? -10.811 3.200 2.665 1.00 98.12 85 PHE A C 1
ATOM 661 O O . PHE A 1 85 ? -10.629 4.210 1.994 1.00 98.12 85 PHE A O 1
ATOM 668 N N . ALA A 1 86 ? -11.831 2.373 2.425 1.00 96.69 86 ALA A N 1
ATOM 669 C CA . ALA A 1 86 ? -12.857 2.626 1.420 1.00 96.69 86 ALA A CA 1
ATOM 670 C C . ALA A 1 86 ? -13.630 3.931 1.689 1.00 96.69 86 ALA A C 1
ATOM 672 O O . ALA A 1 86 ? -13.832 4.706 0.754 1.00 96.69 86 ALA A O 1
ATOM 673 N N . LEU A 1 87 ? -14.019 4.214 2.942 1.00 95.44 87 LEU A N 1
ATOM 674 C CA . LEU A 1 87 ? -14.643 5.495 3.313 1.00 95.44 87 LEU A CA 1
ATOM 675 C C . LEU A 1 87 ? -13.725 6.675 2.960 1.00 95.44 87 LEU A C 1
ATOM 677 O O . LEU A 1 87 ? -14.139 7.590 2.246 1.00 95.44 87 LEU A O 1
ATOM 681 N N . GLY A 1 88 ? -12.465 6.620 3.400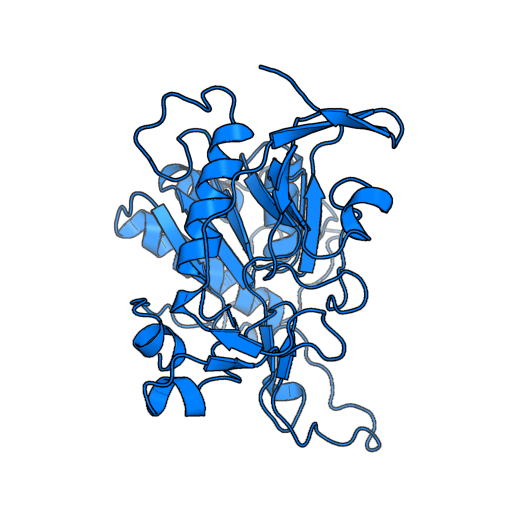 1.00 96.25 88 GLY A N 1
ATOM 682 C CA . GLY A 1 88 ? -11.500 7.687 3.146 1.00 96.25 88 GLY A CA 1
ATOM 683 C C . GLY A 1 88 ? -11.137 7.840 1.672 1.00 96.25 88 GLY A C 1
ATOM 684 O O . GLY A 1 88 ? -11.044 8.957 1.174 1.00 96.25 88 GLY A O 1
ATOM 685 N N . SER A 1 89 ? -10.997 6.726 0.953 1.00 96.94 89 SER A N 1
ATOM 686 C CA . SER A 1 89 ? -10.677 6.695 -0.473 1.00 96.94 89 SER A CA 1
ATOM 687 C C . SER A 1 89 ? -11.761 7.380 -1.299 1.00 96.94 89 SER A C 1
ATOM 689 O O . SER A 1 89 ? -11.431 8.200 -2.153 1.00 96.94 89 SER A O 1
ATOM 691 N N . ARG A 1 90 ? -13.045 7.122 -1.009 1.00 95.62 90 ARG A N 1
ATOM 692 C CA . ARG A 1 90 ? -14.155 7.837 -1.657 1.00 95.62 90 ARG A CA 1
ATOM 693 C C . ARG A 1 90 ? -14.160 9.316 -1.283 1.00 95.62 90 ARG A C 1
ATOM 695 O O . ARG A 1 90 ? -14.267 10.153 -2.170 1.00 95.62 90 ARG A O 1
ATOM 702 N N . ALA A 1 91 ? -13.985 9.641 -0.002 1.00 94.44 91 ALA A N 1
ATOM 703 C CA . ALA A 1 91 ? -14.030 11.021 0.478 1.00 94.44 91 ALA A CA 1
ATOM 704 C C . ALA A 1 91 ? -12.971 11.933 -0.171 1.00 94.44 91 ALA A C 1
ATOM 706 O O . ALA A 1 91 ? -13.241 13.107 -0.408 1.00 94.44 91 ALA A O 1
ATOM 707 N N . VAL A 1 92 ? -11.774 11.419 -0.475 1.00 94.88 92 VAL A N 1
ATOM 708 C CA . VAL A 1 92 ? -10.705 12.218 -1.113 1.00 94.88 92 VAL A CA 1
ATOM 709 C C . VAL A 1 92 ? -10.829 12.321 -2.637 1.00 94.88 92 VAL A C 1
ATOM 711 O O . VAL A 1 92 ? -10.041 13.023 -3.271 1.00 94.88 92 VAL A O 1
ATOM 714 N N . GLN A 1 93 ? -11.807 11.643 -3.241 1.00 93.00 93 GLN A N 1
ATOM 715 C CA . GLN A 1 93 ? -12.106 11.734 -4.669 1.00 93.00 93 GLN A CA 1
ATOM 716 C C . GLN A 1 93 ? -13.147 12.824 -4.943 1.00 93.00 93 GLN A C 1
ATOM 718 O O . GLN A 1 93 ? -13.962 13.175 -4.094 1.00 93.00 93 GLN A O 1
ATOM 723 N N . LYS A 1 94 ? -13.147 13.354 -6.171 1.00 78.25 94 LYS A N 1
ATOM 724 C CA . LYS A 1 94 ? -14.045 14.453 -6.571 1.00 78.25 94 LYS A CA 1
ATOM 725 C C . LYS A 1 94 ? -15.534 14.078 -6.541 1.00 78.25 94 LYS A C 1
ATOM 727 O O . LYS A 1 94 ? -16.354 14.956 -6.303 1.00 78.25 94 LYS A O 1
ATOM 732 N N . ASP A 1 95 ? -15.861 12.799 -6.728 1.00 69.38 95 ASP A N 1
ATOM 733 C CA . ASP A 1 95 ? -17.239 12.285 -6.830 1.00 69.38 95 ASP A CA 1
ATOM 734 C C . ASP A 1 95 ? -17.710 11.560 -5.549 1.00 69.38 95 ASP A C 1
ATOM 736 O O . ASP A 1 95 ? -18.586 10.690 -5.604 1.00 69.38 95 ASP A O 1
ATOM 740 N N . GLY A 1 96 ? -17.104 11.896 -4.401 1.00 60.28 96 GLY A N 1
ATOM 741 C CA . GLY A 1 96 ? -17.010 11.076 -3.183 1.00 60.28 96 GLY A CA 1
ATOM 742 C C . GLY A 1 96 ? -18.290 10.528 -2.537 1.00 60.28 96 GLY A C 1
ATOM 743 O O . GLY A 1 96 ? -18.188 9.648 -1.684 1.00 60.28 96 GLY A O 1
ATOM 744 N N . GLU A 1 97 ? -19.481 10.956 -2.956 1.00 58.19 97 GLU A N 1
ATOM 745 C CA . GLU A 1 97 ? -20.764 10.472 -2.417 1.00 58.19 97 GLU A CA 1
ATOM 746 C C . GLU A 1 97 ? -21.555 9.548 -3.362 1.00 58.19 97 GLU A C 1
ATOM 748 O O . GLU A 1 97 ? -22.495 8.893 -2.919 1.00 58.19 97 GLU A O 1
ATOM 753 N N . SER A 1 98 ? -21.191 9.445 -4.648 1.00 62.09 98 SER A N 1
ATOM 754 C CA . SER A 1 98 ? -22.034 8.790 -5.673 1.00 62.09 98 SER A CA 1
ATOM 755 C C . SER A 1 98 ? -21.471 7.493 -6.266 1.00 62.09 98 SER A C 1
ATOM 757 O O . SER A 1 98 ? -21.977 6.998 -7.273 1.00 62.09 98 SER A O 1
ATOM 759 N N . SER A 1 99 ? -20.425 6.922 -5.664 1.00 74.88 99 SER A N 1
ATOM 760 C CA . SER A 1 99 ? -19.783 5.726 -6.215 1.00 74.88 99 SER A CA 1
ATOM 761 C C . SER A 1 99 ? -20.485 4.429 -5.810 1.00 74.88 99 SER A C 1
ATOM 763 O O . SER A 1 99 ? -20.730 4.176 -4.632 1.00 74.88 99 SER A O 1
ATOM 765 N N . GLU A 1 100 ? -20.738 3.571 -6.800 1.00 82.19 100 GLU A N 1
ATOM 766 C CA . GLU A 1 100 ? -21.245 2.209 -6.599 1.00 82.19 100 GLU A CA 1
ATOM 767 C C . GLU A 1 100 ? -20.151 1.222 -6.151 1.00 82.19 100 GLU A C 1
ATOM 769 O O . GLU A 1 100 ? -20.468 0.105 -5.733 1.00 82.19 100 GLU A O 1
ATOM 774 N N . THR A 1 101 ? -18.866 1.602 -6.211 1.00 90.81 101 THR A N 1
ATOM 775 C CA . THR A 1 101 ? -17.758 0.740 -5.783 1.00 90.81 101 THR A CA 1
ATOM 776 C C . THR A 1 101 ? -17.203 1.139 -4.416 1.00 90.81 101 THR A C 1
ATOM 778 O O . THR A 1 101 ? -17.149 2.324 -4.074 1.00 90.81 101 THR A O 1
ATOM 781 N N . PRO A 1 102 ? -16.727 0.166 -3.610 1.00 92.75 102 PRO A N 1
ATOM 782 C CA . PRO A 1 102 ? -16.271 0.443 -2.250 1.00 92.75 102 PRO A CA 1
ATOM 783 C C . PRO A 1 102 ? -15.172 1.507 -2.176 1.00 92.75 102 PRO A C 1
ATOM 785 O O . PRO A 1 102 ? -15.187 2.333 -1.272 1.00 92.75 102 PRO A O 1
ATOM 788 N N . TYR A 1 103 ? -14.250 1.529 -3.137 1.00 95.44 103 TYR A N 1
ATOM 789 C CA . TYR A 1 103 ? -13.086 2.421 -3.123 1.00 95.44 103 TYR A CA 1
ATOM 790 C C . TYR A 1 103 ? -13.234 3.632 -4.049 1.00 95.44 103 TYR A C 1
ATOM 792 O O . TYR A 1 103 ? -12.253 4.315 -4.319 1.00 95.44 103 TYR A O 1
ATOM 800 N N . GLY A 1 104 ? -14.430 3.904 -4.573 1.00 94.25 104 GLY A N 1
ATOM 801 C CA . GLY A 1 104 ? -14.610 4.973 -5.549 1.00 94.25 104 GLY A CA 1
ATOM 802 C C . GLY A 1 104 ? -14.178 4.582 -6.964 1.00 94.25 104 GLY A C 1
ATOM 803 O O . GLY A 1 104 ? -13.537 3.550 -7.198 1.00 94.25 104 GLY A O 1
ATOM 804 N N . GLU A 1 105 ? -14.504 5.439 -7.929 1.00 92.12 105 GLU A N 1
ATOM 805 C CA . GLU A 1 105 ? -14.157 5.210 -9.333 1.00 92.12 105 GLU A CA 1
ATOM 806 C C . GLU A 1 105 ? -12.881 5.921 -9.785 1.00 92.12 105 GLU A C 1
ATOM 808 O O . GLU A 1 105 ? -12.203 5.430 -10.691 1.00 92.12 105 GLU A O 1
ATOM 813 N N . ASP A 1 106 ? -12.509 7.028 -9.143 1.00 93.69 106 ASP A N 1
ATOM 814 C CA . ASP A 1 106 ? -11.456 7.926 -9.617 1.00 93.69 106 ASP A CA 1
ATOM 815 C C . ASP A 1 106 ? -10.072 7.618 -9.025 1.00 93.69 106 ASP A C 1
ATOM 817 O O . ASP A 1 106 ? -9.381 8.488 -8.494 1.00 93.69 106 ASP A O 1
ATOM 821 N N . TRP A 1 107 ? -9.650 6.358 -9.135 1.00 96.38 107 TRP A N 1
ATOM 822 C CA . TRP A 1 107 ? -8.305 5.901 -8.782 1.00 96.38 107 TRP A CA 1
ATOM 823 C C . TRP A 1 107 ? -7.759 4.930 -9.833 1.00 96.38 107 TRP A C 1
ATOM 825 O O . TRP A 1 107 ? -8.500 4.147 -10.429 1.00 96.38 107 TRP A O 1
ATOM 835 N N . ASP A 1 108 ? -6.445 4.974 -10.043 1.00 98.38 108 ASP A N 1
ATOM 836 C CA . ASP A 1 108 ? -5.696 4.024 -10.870 1.00 98.38 108 ASP A CA 1
ATOM 837 C C . ASP A 1 108 ? -5.000 2.969 -9.995 1.00 98.38 108 ASP A C 1
ATOM 839 O O . ASP A 1 108 ? -4.998 1.782 -10.339 1.00 98.38 108 ASP A O 1
ATOM 843 N N . LEU A 1 109 ? -4.441 3.402 -8.855 1.00 98.69 109 LEU A N 1
ATOM 844 C CA . LEU A 1 109 ? -3.720 2.556 -7.905 1.00 98.69 109 LEU A CA 1
ATOM 845 C C . LEU A 1 109 ? -4.058 2.897 -6.441 1.00 98.69 109 LEU A C 1
ATOM 847 O O . LEU A 1 109 ? -4.080 4.065 -6.057 1.00 98.69 109 LEU A O 1
ATOM 851 N N . LEU A 1 110 ? -4.284 1.877 -5.612 1.00 98.81 110 LEU A N 1
ATOM 852 C CA . LEU A 1 110 ? -4.398 2.003 -4.154 1.00 98.81 110 LEU A CA 1
ATOM 853 C C . LEU A 1 110 ? -3.137 1.416 -3.522 1.00 98.81 110 LEU A C 1
ATOM 855 O O . LEU A 1 110 ? -2.897 0.220 -3.654 1.00 98.81 110 LEU A O 1
ATOM 859 N N . TRP A 1 111 ? -2.329 2.227 -2.850 1.00 98.69 111 TRP A N 1
ATOM 860 C CA . TRP A 1 111 ? -1.109 1.768 -2.190 1.00 98.69 111 TRP A CA 1
ATOM 861 C C . TRP A 1 111 ? -1.449 1.393 -0.745 1.00 98.69 111 TRP A C 1
ATOM 863 O O . TRP A 1 111 ? -1.794 2.254 0.056 1.00 98.69 111 TRP A O 1
ATOM 873 N N . LEU A 1 112 ? -1.446 0.099 -0.420 1.00 98.50 112 LEU A N 1
ATOM 874 C CA . LEU A 1 112 ? -1.935 -0.409 0.874 1.00 98.50 112 LEU A CA 1
ATOM 875 C C . LEU A 1 112 ? -0.799 -0.872 1.796 1.00 98.50 112 LEU A C 1
ATOM 877 O O . LEU A 1 112 ? -0.995 -1.004 3.004 1.00 98.50 112 LEU A O 1
ATOM 881 N N . GLY A 1 113 ? 0.377 -1.118 1.221 1.00 98.06 113 GLY A N 1
ATOM 882 C CA . GLY A 1 113 ? 1.573 -1.588 1.897 1.00 98.06 113 GLY A CA 1
ATOM 883 C C . GLY A 1 113 ? 2.798 -0.819 1.416 1.00 98.06 113 GLY A C 1
ATOM 884 O O . GLY A 1 113 ? 3.198 -0.974 0.263 1.00 98.06 113 GLY A O 1
ATOM 885 N N . HIS A 1 114 ? 3.380 0.009 2.281 1.00 97.81 114 HIS A N 1
ATOM 886 C CA . HIS A 1 114 ? 4.526 0.861 1.957 1.00 97.81 114 HIS A CA 1
ATOM 887 C C . HIS A 1 114 ? 5.439 1.092 3.163 1.00 97.81 114 HIS A C 1
ATOM 889 O O . HIS A 1 114 ? 5.075 0.866 4.318 1.00 97.81 114 HIS A O 1
ATOM 895 N N . CYS A 1 115 ? 6.601 1.682 2.902 1.00 95.81 115 CYS A N 1
ATOM 896 C CA . CYS A 1 115 ? 7.527 2.175 3.917 1.00 95.81 115 CYS A CA 1
ATOM 897 C C . CYS A 1 115 ? 7.651 3.704 3.872 1.00 95.81 115 CYS A C 1
ATOM 899 O O . CYS A 1 115 ? 8.716 4.257 4.110 1.00 95.81 115 CYS A O 1
ATOM 901 N N . GLY A 1 116 ? 6.572 4.404 3.535 1.00 96.56 116 GLY A N 1
ATOM 902 C CA . GLY A 1 116 ? 6.463 5.856 3.640 1.00 96.56 116 GLY A CA 1
ATOM 903 C C . GLY A 1 116 ? 5.704 6.443 2.462 1.00 96.56 116 GLY A C 1
ATOM 904 O O . GLY A 1 116 ? 5.752 5.903 1.355 1.00 96.56 116 GLY A O 1
ATOM 905 N N . ILE A 1 117 ? 5.020 7.560 2.700 1.00 97.50 117 ILE A N 1
ATOM 906 C CA . ILE A 1 117 ? 4.298 8.305 1.666 1.00 97.50 117 ILE A CA 1
ATOM 907 C C . ILE A 1 117 ? 4.450 9.810 1.861 1.00 97.50 117 ILE A C 1
ATOM 909 O O . ILE A 1 117 ? 4.768 10.273 2.953 1.00 97.50 117 ILE A O 1
ATOM 913 N N . LYS A 1 118 ? 4.146 10.574 0.809 1.00 97.19 118 LYS A N 1
ATOM 914 C CA . LYS A 1 118 ? 3.757 11.986 0.904 1.00 97.19 118 LYS A CA 1
ATOM 915 C C . LYS A 1 118 ? 2.439 12.207 0.177 1.00 97.19 118 LYS A C 1
ATOM 917 O O . LYS A 1 118 ? 2.305 11.844 -0.994 1.00 97.19 118 LYS A O 1
ATOM 922 N N . CYS A 1 119 ? 1.496 12.853 0.844 1.00 96.56 119 CYS A N 1
ATOM 923 C CA . CYS A 1 119 ? 0.249 13.313 0.252 1.00 96.56 119 CYS A CA 1
ATOM 924 C C . CYS A 1 119 ? 0.490 14.534 -0.653 1.00 96.56 119 CYS A C 1
ATOM 926 O O . CYS A 1 119 ? 1.491 15.257 -0.527 1.00 96.56 119 CYS A O 1
ATOM 928 N N . HIS A 1 120 ? -0.446 14.802 -1.563 1.00 94.38 120 HIS A N 1
ATOM 929 C CA . HIS A 1 120 ? -0.459 16.057 -2.308 1.00 94.38 120 HIS A CA 1
ATOM 930 C C . HIS A 1 120 ? -0.660 17.251 -1.365 1.00 94.38 120 HIS A C 1
ATOM 932 O O . HIS A 1 120 ? -1.638 17.353 -0.628 1.00 94.38 120 HIS A O 1
ATOM 938 N N . SER A 1 121 ? 0.293 18.182 -1.393 1.00 83.56 121 SER A N 1
ATOM 939 C CA . SER A 1 121 ? 0.231 19.424 -0.628 1.00 83.56 121 SER A CA 1
ATOM 940 C C . SER A 1 121 ? -0.889 20.286 -1.227 1.00 83.56 121 SER A C 1
ATOM 942 O O . SER A 1 121 ? -0.774 20.649 -2.393 1.00 83.56 121 SER A O 1
ATOM 944 N N . ASN A 1 122 ? -1.944 20.581 -0.454 1.00 83.06 122 ASN A N 1
ATOM 945 C CA . ASN A 1 122 ? -3.180 21.336 -0.784 1.00 83.06 122 ASN A CA 1
ATOM 946 C C . ASN A 1 122 ? -4.441 20.503 -1.076 1.00 83.06 122 ASN A C 1
ATOM 948 O O . ASN A 1 122 ? -5.550 21.054 -1.013 1.00 83.06 122 ASN A O 1
ATOM 952 N N . ASP A 1 123 ? -4.305 19.206 -1.345 1.00 91.12 123 ASP A N 1
ATOM 953 C CA . ASP A 1 123 ? -5.473 18.342 -1.520 1.00 91.12 123 ASP A CA 1
ATOM 954 C C . ASP A 1 123 ? -6.069 17.962 -0.154 1.00 91.12 123 ASP A C 1
ATOM 956 O O . ASP A 1 123 ? -5.339 17.878 0.842 1.00 91.12 123 ASP A O 1
ATOM 960 N N . PRO A 1 124 ? -7.400 17.771 -0.061 1.00 94.12 124 PRO A N 1
ATOM 961 C CA . PRO A 1 124 ? -7.999 17.205 1.135 1.00 94.12 124 PRO A CA 1
ATOM 962 C C . PRO A 1 124 ? -7.432 15.814 1.436 1.00 94.12 124 PRO A C 1
ATOM 964 O O . PRO A 1 124 ? -7.224 15.005 0.533 1.00 94.12 124 PRO A O 1
ATOM 967 N N . PHE A 1 125 ? -7.260 15.513 2.717 1.00 96.00 125 PHE A N 1
ATOM 968 C CA . PHE A 1 125 ? -7.037 14.160 3.210 1.00 96.00 125 PHE A CA 1
ATOM 969 C C . PHE A 1 125 ? -8.155 13.791 4.180 1.00 96.00 125 PHE A C 1
ATOM 971 O O . PHE A 1 125 ? -8.679 14.639 4.903 1.00 96.00 125 PHE A O 1
ATOM 978 N N . TYR A 1 126 ? -8.535 12.523 4.190 1.00 96.75 126 TYR A N 1
ATOM 979 C CA . TYR A 1 126 ? -9.456 11.976 5.170 1.00 96.75 126 TYR A CA 1
ATOM 980 C C . TYR A 1 126 ? -8.679 11.577 6.417 1.00 96.75 126 TYR A C 1
ATOM 982 O O . TYR A 1 126 ? -7.599 11.006 6.296 1.00 96.75 126 TYR A O 1
ATOM 990 N N . MET A 1 127 ? -9.202 11.867 7.600 1.00 96.62 127 MET A N 1
ATOM 991 C CA . MET A 1 127 ? -8.594 11.489 8.874 1.00 96.62 127 MET A CA 1
ATOM 992 C C . MET A 1 127 ? -9.660 10.878 9.771 1.00 96.62 127 MET A C 1
ATOM 994 O O . MET A 1 127 ? -10.723 11.473 9.955 1.00 96.62 127 MET A O 1
ATOM 998 N N . LEU A 1 128 ? -9.355 9.714 10.334 1.00 95.94 128 LEU A N 1
ATOM 999 C CA . LEU A 1 128 ? -10.222 8.954 11.225 1.00 95.94 128 LEU A CA 1
ATOM 1000 C C . LEU A 1 128 ? -9.446 8.493 12.460 1.00 95.94 128 LEU A C 1
ATOM 1002 O O . LEU A 1 128 ? -8.218 8.372 12.430 1.00 95.94 128 LEU A O 1
ATOM 1006 N N . HIS A 1 129 ? -10.181 8.231 13.536 1.00 94.81 129 HIS A N 1
ATOM 1007 C CA . HIS A 1 129 ? -9.631 7.522 14.680 1.00 94.81 129 HIS A CA 1
ATOM 1008 C C . HIS A 1 129 ? -9.559 6.029 14.354 1.00 94.81 129 HIS A C 1
ATOM 1010 O O . HIS A 1 129 ? -10.530 5.459 13.867 1.0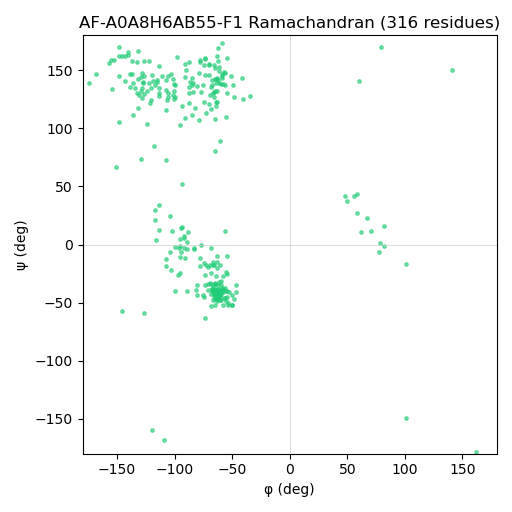0 94.81 129 HIS A O 1
ATOM 1016 N N . ASP A 1 130 ? -8.408 5.416 14.599 1.00 94.06 130 ASP A N 1
ATOM 1017 C CA . ASP A 1 130 ? -8.155 4.008 14.315 1.00 94.06 130 ASP A CA 1
ATOM 1018 C C . ASP A 1 130 ? -7.174 3.433 15.342 1.00 94.06 130 ASP A C 1
ATOM 1020 O O . ASP A 1 130 ? -5.968 3.660 15.263 1.00 94.06 130 ASP A O 1
ATOM 1024 N N . GLN A 1 131 ? -7.688 2.633 16.275 1.00 91.62 131 GLN A N 1
ATOM 1025 C CA . GLN A 1 131 ? -6.908 1.933 17.308 1.00 91.62 131 GLN A CA 1
ATOM 1026 C C . GLN A 1 131 ? -5.907 0.895 16.761 1.00 91.62 131 GLN A C 1
ATOM 1028 O O . GLN A 1 131 ? -5.119 0.324 17.513 1.00 91.62 131 GLN A O 1
ATOM 1033 N N . THR A 1 132 ? -5.976 0.583 15.467 1.00 94.31 132 THR A N 1
ATOM 1034 C CA . THR A 1 132 ? -5.066 -0.334 14.769 1.00 94.31 132 THR A CA 1
ATOM 1035 C C . THR A 1 132 ? -3.975 0.413 13.991 1.00 94.31 132 THR A C 1
ATOM 1037 O O . THR A 1 132 ? -3.099 -0.212 13.385 1.00 94.31 132 THR A O 1
ATOM 1040 N N . ALA A 1 133 ? -3.991 1.750 13.999 1.00 94.88 133 ALA A N 1
ATOM 1041 C CA . ALA A 1 133 ? -2.919 2.563 13.446 1.00 94.88 133 ALA A CA 1
ATOM 1042 C C . ALA A 1 133 ? -1.666 2.443 14.324 1.00 94.88 133 ALA A C 1
ATOM 1044 O O . ALA A 1 133 ? -1.687 2.770 15.510 1.00 94.88 133 ALA A O 1
ATOM 1045 N N . VAL A 1 134 ? -0.559 1.977 13.737 1.00 95.19 134 VAL A N 1
ATOM 1046 C CA . VAL A 1 134 ? 0.717 1.869 14.454 1.00 95.19 134 VAL A CA 1
ATOM 1047 C C . VAL A 1 134 ? 1.196 3.272 14.847 1.00 95.19 134 VAL A C 1
ATOM 1049 O O . VAL A 1 134 ? 1.377 4.106 13.957 1.00 95.19 134 VAL A O 1
ATOM 1052 N N . PRO A 1 135 ? 1.430 3.550 16.142 1.00 93.06 135 PRO A N 1
ATOM 1053 C CA . PRO A 1 135 ? 1.900 4.853 16.589 1.00 93.06 135 PRO A CA 1
ATOM 1054 C C . PRO A 1 135 ? 3.232 5.223 15.944 1.00 93.06 135 PRO A C 1
ATOM 1056 O O . PRO A 1 135 ? 4.090 4.357 15.763 1.00 93.06 135 PRO A O 1
ATOM 1059 N N . TYR A 1 136 ? 3.446 6.515 15.684 1.00 91.44 136 TYR A N 1
ATOM 1060 C CA . TYR A 1 136 ? 4.666 7.020 15.043 1.00 91.44 136 TYR A CA 1
ATOM 1061 C C . TYR A 1 136 ? 5.958 6.507 15.693 1.00 91.44 136 TYR A C 1
ATOM 1063 O O . TYR A 1 136 ? 6.863 6.047 14.999 1.00 91.44 136 TYR A O 1
ATOM 1071 N N . ALA A 1 137 ? 6.009 6.488 17.029 1.00 90.81 137 ALA A N 1
ATOM 1072 C CA . ALA A 1 137 ? 7.160 6.014 17.801 1.00 90.81 137 ALA A CA 1
ATOM 1073 C C . ALA A 1 137 ? 7.530 4.536 17.553 1.00 90.81 137 ALA A C 1
ATOM 1075 O O . ALA A 1 137 ? 8.645 4.121 17.868 1.00 90.81 137 ALA A O 1
ATOM 1076 N N . HIS A 1 138 ? 6.609 3.750 16.992 1.00 92.19 138 HIS A N 1
ATOM 1077 C CA . HIS A 1 138 ? 6.770 2.325 16.718 1.00 92.19 138 HIS A CA 1
ATOM 1078 C C . HIS A 1 138 ? 6.731 1.986 15.225 1.00 92.19 138 HIS A C 1
ATOM 1080 O O . HIS A 1 138 ? 6.782 0.807 14.862 1.00 92.19 138 HIS A O 1
ATOM 1086 N N . LEU A 1 139 ? 6.645 2.987 14.344 1.00 91.50 139 LEU A N 1
ATOM 1087 C CA . LEU A 1 139 ? 6.725 2.735 12.914 1.00 91.50 139 LEU A CA 1
ATOM 1088 C C . LEU A 1 139 ? 8.108 2.183 12.550 1.00 91.50 139 LEU A C 1
ATOM 1090 O O . LEU A 1 139 ? 9.127 2.622 13.094 1.00 91.50 139 LEU A O 1
ATOM 1094 N N . PRO A 1 140 ? 8.181 1.233 11.599 1.00 90.75 140 PRO A N 1
ATOM 1095 C CA . PRO A 1 140 ? 9.461 0.880 11.012 1.00 90.75 140 PRO A CA 1
ATOM 1096 C C . PRO A 1 140 ? 10.043 2.096 10.290 1.00 90.75 140 PRO A C 1
ATOM 1098 O O . PRO A 1 140 ? 9.360 3.093 10.058 1.00 90.75 140 PRO A O 1
ATOM 1101 N N . ARG A 1 141 ? 11.311 2.005 9.882 1.00 90.44 141 ARG A N 1
ATOM 1102 C CA . ARG A 1 141 ? 11.958 3.09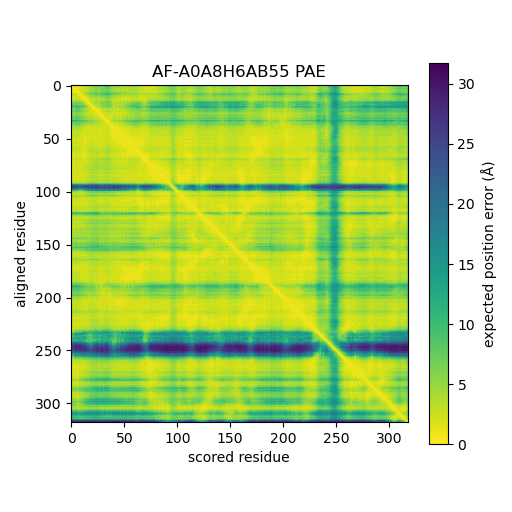1 9.143 1.00 90.44 141 ARG A CA 1
ATOM 1103 C C . ARG A 1 141 ? 11.143 3.447 7.901 1.00 90.44 141 ARG A C 1
ATOM 1105 O O . ARG A 1 141 ? 11.124 2.683 6.935 1.00 90.44 141 ARG A O 1
ATOM 1112 N N . TYR A 1 142 ? 10.523 4.622 7.934 1.00 92.75 142 TYR A N 1
ATOM 1113 C CA . TYR A 1 142 ? 9.882 5.196 6.768 1.00 92.75 142 TYR A CA 1
ATOM 1114 C C . TYR A 1 142 ? 10.900 6.018 5.973 1.00 92.75 142 TYR A C 1
ATOM 1116 O O . TYR A 1 142 ? 11.651 6.821 6.524 1.00 92.75 142 TYR A O 1
ATOM 1124 N N . TRP A 1 143 ? 10.961 5.774 4.669 1.00 92.31 143 TRP A N 1
ATOM 1125 C CA . TRP A 1 143 ? 11.895 6.401 3.732 1.00 92.31 143 TRP A CA 1
ATOM 1126 C C . TRP A 1 143 ? 11.294 7.606 3.011 1.00 92.31 143 TRP A C 1
ATOM 1128 O O . TRP A 1 143 ? 12.021 8.350 2.357 1.00 92.31 143 TRP A O 1
ATOM 1138 N N . GLN A 1 144 ? 9.981 7.805 3.145 1.00 93.31 144 GLN A N 1
ATOM 1139 C CA . GLN A 1 144 ? 9.274 8.990 2.677 1.00 93.31 144 GLN A CA 1
ATOM 1140 C C . GLN A 1 144 ? 8.368 9.530 3.775 1.00 93.31 144 GLN A C 1
ATOM 1142 O O . GLN A 1 144 ? 7.752 8.766 4.517 1.00 93.31 144 GLN A O 1
ATOM 1147 N N . GLY A 1 145 ? 8.294 10.853 3.843 1.00 91.25 145 GLY A N 1
ATOM 1148 C CA . GLY A 1 145 ? 7.455 11.581 4.777 1.00 91.25 145 GLY A CA 1
ATOM 1149 C C . GLY A 1 145 ? 7.908 13.038 4.934 1.00 91.25 145 GLY A C 1
ATOM 1150 O O . GLY A 1 145 ? 8.860 13.459 4.262 1.00 91.25 145 GLY A O 1
ATOM 1151 N N . PRO A 1 146 ? 7.240 13.813 5.800 1.00 93.62 146 PRO A N 1
ATOM 1152 C CA . PRO A 1 146 ? 5.946 13.481 6.399 1.00 93.62 146 PRO A CA 1
ATOM 1153 C C . PRO A 1 146 ? 4.864 13.256 5.318 1.00 93.62 146 PRO A C 1
ATOM 1155 O O . PRO A 1 146 ? 4.884 13.905 4.268 1.00 93.62 146 PRO A O 1
ATOM 1158 N N . ALA A 1 147 ? 3.944 12.321 5.556 1.00 94.56 147 ALA A N 1
ATOM 1159 C CA . ALA A 1 147 ? 2.724 12.110 4.788 1.00 94.56 147 ALA A CA 1
ATOM 1160 C C . ALA A 1 147 ? 1.943 13.418 4.599 1.00 94.56 147 ALA A C 1
ATOM 1162 O O . ALA A 1 147 ? 1.643 13.789 3.466 1.00 94.56 147 ALA A O 1
ATOM 1163 N N . VAL A 1 148 ? 1.663 14.152 5.680 1.00 93.44 148 VAL A N 1
ATOM 1164 C CA . VAL A 1 148 ? 1.003 15.474 5.611 1.00 93.44 148 VAL A CA 1
ATOM 1165 C C . VAL A 1 148 ? 1.813 16.520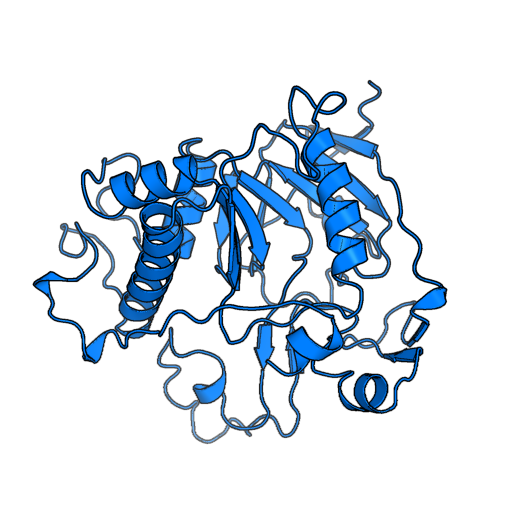 6.361 1.00 93.44 148 VAL A C 1
ATOM 1167 O O . VAL A 1 148 ? 2.184 17.545 5.789 1.00 93.44 148 VAL A O 1
ATOM 1170 N N . HIS A 1 149 ? 2.032 16.284 7.653 1.00 91.62 149 HIS A N 1
ATOM 1171 C CA . HIS A 1 149 ? 2.746 17.162 8.572 1.00 91.62 149 HIS A CA 1
ATOM 1172 C C . HIS A 1 149 ? 3.022 16.392 9.872 1.00 91.62 149 HIS A C 1
ATOM 1174 O O . HIS A 1 149 ? 2.171 15.615 10.305 1.00 91.62 149 HIS A O 1
ATOM 1180 N N . GLU A 1 150 ? 4.146 16.665 10.535 1.00 88.25 150 GLU A N 1
ATOM 1181 C CA . GLU A 1 150 ? 4.587 15.962 11.757 1.00 88.25 150 GLU A CA 1
ATOM 1182 C C . GLU A 1 150 ? 3.497 15.933 12.847 1.00 88.25 150 GLU A C 1
ATOM 1184 O O . GLU A 1 150 ? 3.196 14.895 13.419 1.00 88.25 150 GLU A O 1
ATOM 1189 N N . THR A 1 151 ? 2.774 17.043 13.039 1.00 86.88 151 THR A N 1
ATOM 1190 C CA . THR A 1 151 ? 1.695 17.149 14.048 1.00 86.88 151 THR A CA 1
ATOM 1191 C C . THR A 1 151 ? 0.458 16.279 13.788 1.00 86.88 151 THR A C 1
ATOM 1193 O O . THR A 1 151 ? -0.401 16.159 14.670 1.00 86.88 151 THR A O 1
ATOM 1196 N N . VAL A 1 152 ? 0.302 15.745 12.574 1.00 88.19 152 VAL A N 1
ATOM 1197 C CA . VAL A 1 152 ? -0.730 14.750 12.243 1.00 88.19 152 VAL A CA 1
ATOM 1198 C C . VAL A 1 152 ? -0.193 13.348 12.493 1.00 88.19 152 VAL A C 1
ATOM 1200 O O . VAL A 1 152 ? -0.918 12.512 13.013 1.00 88.19 152 VAL A O 1
ATOM 1203 N N . GLU A 1 153 ? 1.068 13.110 12.152 1.00 87.00 153 GLU A N 1
ATOM 1204 C CA . GLU A 1 153 ? 1.707 11.794 12.229 1.00 87.00 153 GLU A CA 1
ATOM 1205 C C . GLU A 1 153 ? 2.019 11.372 13.655 1.00 87.00 153 GLU A C 1
ATOM 1207 O O . GLU A 1 153 ? 1.841 10.206 13.985 1.00 87.00 153 GLU A O 1
ATOM 1212 N N . ASP A 1 154 ? 2.379 12.324 14.513 1.00 87.00 154 ASP A N 1
ATOM 1213 C CA . ASP A 1 154 ? 2.624 12.101 15.940 1.00 87.00 154 ASP A CA 1
ATOM 1214 C C . ASP A 1 154 ? 1.345 11.758 16.728 1.00 87.00 154 ASP A C 1
ATOM 1216 O O . ASP A 1 154 ? 1.392 11.528 17.939 1.00 87.00 154 ASP A O 1
ATOM 1220 N N . ARG A 1 155 ? 0.173 11.752 16.077 1.00 89.69 155 ARG A N 1
ATOM 1221 C CA . ARG A 1 155 ? -1.090 11.391 16.720 1.00 89.69 155 ARG A CA 1
ATOM 1222 C C . ARG A 1 155 ? -1.239 9.879 16.759 1.00 89.69 155 ARG A C 1
ATOM 1224 O O . ARG A 1 155 ? -1.379 9.228 15.727 1.00 89.69 155 ARG A O 1
ATOM 1231 N N . ASN A 1 156 ? -1.296 9.341 17.970 1.00 90.06 156 ASN A N 1
ATOM 1232 C CA . ASN A 1 156 ? -1.701 7.958 18.181 1.00 90.06 156 ASN A CA 1
ATOM 1233 C C . ASN A 1 156 ? -3.145 7.739 17.711 1.00 90.06 156 ASN A C 1
ATOM 1235 O O . ASN A 1 156 ? -3.938 8.682 17.613 1.00 90.06 156 ASN A O 1
ATOM 1239 N N . ASP A 1 157 ? -3.463 6.479 17.423 1.00 91.88 157 ASP A N 1
ATOM 1240 C CA . ASP A 1 157 ? -4.793 6.013 17.037 1.00 91.88 157 ASP A CA 1
ATOM 1241 C C . ASP A 1 157 ? -5.431 6.851 15.921 1.00 91.88 157 ASP A C 1
ATOM 1243 O O . ASP A 1 157 ? -6.621 7.173 15.954 1.00 91.88 157 ASP A O 1
ATOM 1247 N N . THR A 1 158 ? -4.616 7.298 14.969 1.00 94.31 158 THR A N 1
ATOM 1248 C CA . THR A 1 158 ? -5.045 8.144 13.860 1.00 94.31 158 THR A CA 1
ATOM 1249 C C . THR A 1 158 ? -4.576 7.519 12.564 1.00 94.31 158 THR A C 1
ATOM 1251 O O . THR A 1 158 ? -3.384 7.272 12.375 1.00 94.31 158 THR A O 1
ATOM 1254 N N . ARG A 1 159 ? -5.513 7.316 11.640 1.00 96.81 159 ARG A N 1
ATOM 1255 C CA . ARG A 1 159 ? -5.194 6.975 10.258 1.00 96.81 159 ARG A CA 1
ATOM 1256 C C . ARG A 1 159 ? -5.650 8.096 9.347 1.00 96.81 159 ARG A C 1
ATOM 1258 O O . ARG A 1 159 ? -6.709 8.690 9.543 1.00 96.81 159 ARG A O 1
ATOM 1265 N N . ILE A 1 160 ? -4.844 8.376 8.335 1.00 97.19 160 ILE A N 1
ATOM 1266 C CA . ILE A 1 160 ? -5.217 9.255 7.238 1.00 97.19 160 ILE A CA 1
ATOM 1267 C C . ILE A 1 160 ? -5.311 8.474 5.936 1.00 97.19 160 ILE A C 1
ATOM 1269 O O . ILE A 1 160 ? -4.637 7.461 5.770 1.00 97.19 160 ILE A O 1
ATOM 1273 N N . VAL A 1 161 ? -6.122 8.968 5.007 1.00 98.25 161 VAL A N 1
ATOM 1274 C CA . VAL A 1 161 ? -6.200 8.508 3.619 1.00 98.25 161 VAL A CA 1
ATOM 1275 C C . VAL A 1 161 ? -6.097 9.730 2.718 1.00 98.25 161 VAL A C 1
ATOM 1277 O O . VAL A 1 161 ? -6.753 10.738 2.970 1.00 98.25 161 VAL A O 1
ATOM 1280 N N . CYS A 1 162 ? -5.255 9.680 1.691 1.00 97.88 162 CYS A N 1
ATOM 1281 C CA . CYS A 1 162 ? -5.006 10.828 0.823 1.00 97.88 162 CYS A CA 1
ATOM 1282 C C . CYS A 1 162 ? -4.594 10.405 -0.587 1.00 97.88 162 CYS A C 1
ATOM 1284 O O . CYS A 1 162 ? -4.084 9.302 -0.800 1.00 97.88 162 CYS A O 1
ATOM 1286 N N . GLY A 1 163 ? -4.763 11.318 -1.546 1.00 97.88 163 GLY A N 1
ATOM 1287 C CA . GLY A 1 163 ? -4.040 11.242 -2.811 1.00 97.88 163 GLY A CA 1
ATOM 1288 C C . GLY A 1 163 ? -2.541 11.442 -2.571 1.00 97.88 163 GLY A C 1
ATOM 1289 O O . GLY A 1 163 ? -2.147 12.390 -1.883 1.00 97.88 163 GLY A O 1
ATOM 1290 N N . ILE A 1 164 ? -1.706 10.564 -3.128 1.00 97.50 164 ILE A N 1
ATOM 1291 C CA . ILE A 1 164 ? -0.257 10.563 -2.881 1.00 97.50 164 ILE A CA 1
ATOM 1292 C C . ILE A 1 164 ? 0.557 11.059 -4.071 1.00 97.50 164 ILE A C 1
ATOM 1294 O O . ILE A 1 164 ? 0.289 10.706 -5.217 1.00 97.50 164 ILE A O 1
ATOM 1298 N N . LYS A 1 165 ? 1.617 11.812 -3.762 1.00 95.56 165 LYS A N 1
ATOM 1299 C CA . LYS A 1 165 ? 2.629 12.250 -4.731 1.00 95.56 165 LYS A CA 1
ATOM 1300 C C . LYS A 1 165 ? 3.933 11.455 -4.655 1.00 95.56 165 LYS A C 1
ATOM 1302 O O . LYS A 1 165 ? 4.696 11.447 -5.611 1.00 95.56 165 LYS A O 1
ATOM 1307 N N . GLU A 1 166 ? 4.214 10.812 -3.524 1.00 95.56 166 GLU A N 1
ATOM 1308 C CA . GLU A 1 166 ? 5.405 9.979 -3.329 1.00 95.56 166 GLU A CA 1
ATOM 1309 C C . GLU A 1 166 ? 5.038 8.762 -2.474 1.00 95.56 166 GLU A C 1
ATOM 1311 O O . GLU A 1 166 ? 4.275 8.887 -1.515 1.00 95.56 166 GLU A O 1
ATOM 1316 N N . SER A 1 167 ? 5.593 7.598 -2.812 1.00 97.19 167 SER A N 1
ATOM 1317 C CA . SER A 1 167 ? 5.561 6.373 -2.008 1.00 97.19 167 SER A CA 1
ATOM 1318 C C . SER A 1 167 ? 6.728 5.469 -2.404 1.00 97.19 167 SER A C 1
ATOM 1320 O O . SER A 1 167 ? 7.265 5.612 -3.504 1.00 97.19 167 SER A O 1
ATOM 1322 N N . VAL A 1 168 ? 7.138 4.591 -1.492 1.00 96.25 168 VAL A N 1
ATOM 1323 C CA . VAL A 1 168 ? 8.214 3.604 -1.661 1.00 96.25 168 VAL A CA 1
ATOM 1324 C C . VAL A 1 168 ? 7.907 2.346 -0.846 1.00 96.25 168 VAL A C 1
ATOM 1326 O O . VAL A 1 168 ? 7.112 2.385 0.099 1.00 96.25 168 VAL A O 1
ATOM 1329 N N . CYS A 1 169 ? 8.583 1.252 -1.190 1.00 96.38 169 CYS A N 1
ATOM 1330 C CA . CYS A 1 169 ? 8.208 -0.132 -0.911 1.00 96.38 169 CYS A CA 1
ATOM 1331 C C . CYS A 1 169 ? 6.859 -0.521 -1.525 1.00 96.38 169 CYS A C 1
ATOM 1333 O O . CYS A 1 169 ? 5.894 0.239 -1.495 1.00 96.38 169 CYS A O 1
ATOM 1335 N N . SER A 1 170 ? 6.771 -1.741 -2.042 1.00 96.38 170 SER A N 1
ATOM 1336 C CA . SER A 1 170 ? 5.610 -2.246 -2.779 1.00 96.38 170 SER A CA 1
ATOM 1337 C C . SER A 1 170 ? 4.931 -3.434 -2.096 1.00 96.38 170 SER A C 1
ATOM 1339 O O . SER A 1 170 ? 4.290 -4.230 -2.782 1.00 96.38 170 SER A O 1
ATOM 1341 N N . TYR A 1 171 ? 4.997 -3.505 -0.754 1.00 96.44 171 TYR A N 1
ATOM 1342 C CA . TYR A 1 171 ? 4.459 -4.619 0.045 1.00 96.44 171 TYR A CA 1
ATOM 1343 C C . TYR A 1 171 ? 3.040 -5.010 -0.384 1.00 96.44 171 TYR A C 1
ATOM 1345 O O . TYR A 1 171 ? 2.710 -6.192 -0.463 1.00 96.44 171 TYR A O 1
ATOM 1353 N N . ALA A 1 172 ? 2.196 -4.008 -0.668 1.00 98.00 172 ALA A N 1
ATOM 1354 C CA . ALA A 1 172 ? 0.860 -4.224 -1.199 1.00 98.00 172 ALA A CA 1
ATOM 1355 C C . ALA A 1 172 ? 0.337 -3.031 -2.007 1.00 98.00 172 ALA A C 1
ATOM 1357 O O . ALA A 1 172 ? 0.342 -1.890 -1.536 1.00 98.00 172 ALA A O 1
ATOM 1358 N N . TYR A 1 173 ? -0.227 -3.299 -3.183 1.00 98.75 173 TYR A N 1
ATOM 1359 C CA . TYR A 1 173 ? -0.982 -2.306 -3.945 1.00 98.75 173 TYR A CA 1
ATOM 1360 C C . TYR A 1 173 ? -2.104 -2.950 -4.759 1.00 98.75 173 TYR A C 1
ATOM 1362 O O . TYR A 1 173 ? -1.969 -4.056 -5.278 1.00 98.75 173 TYR A O 1
ATOM 1370 N N . ALA A 1 174 ? -3.225 -2.246 -4.897 1.00 98.62 174 ALA A N 1
ATOM 1371 C CA . ALA A 1 174 ? -4.293 -2.617 -5.812 1.00 98.62 174 ALA A CA 1
ATOM 1372 C C . ALA A 1 174 ? -4.240 -1.767 -7.082 1.00 98.62 174 ALA A C 1
ATOM 1374 O O . ALA A 1 174 ? -3.960 -0.574 -7.019 1.00 98.62 174 ALA A O 1
ATOM 1375 N N . ILE A 1 175 ? -4.541 -2.359 -8.235 1.00 98.75 175 ILE A N 1
ATOM 1376 C CA . ILE A 1 175 ? -4.493 -1.683 -9.537 1.00 98.75 175 ILE A CA 1
ATOM 1377 C C . ILE A 1 175 ? -5.722 -2.032 -10.382 1.00 98.75 175 ILE A C 1
ATOM 1379 O O . ILE A 1 175 ? -6.158 -3.186 -10.396 1.00 98.75 175 ILE A O 1
ATOM 1383 N N . LYS A 1 176 ? -6.291 -1.045 -11.089 1.00 98.25 176 LYS A N 1
ATOM 1384 C CA . LYS A 1 176 ? -7.377 -1.268 -12.064 1.00 98.25 176 LYS A CA 1
ATOM 1385 C C . LYS A 1 176 ? -6.847 -1.819 -13.389 1.00 98.25 176 LYS A C 1
ATOM 1387 O O . LYS A 1 176 ? -5.704 -1.569 -13.762 1.00 98.25 176 LYS A O 1
ATOM 1392 N N . TYR A 1 177 ? -7.704 -2.495 -14.152 1.00 98.31 177 TYR A N 1
ATOM 1393 C CA . TYR A 1 177 ? -7.369 -3.040 -15.473 1.00 98.31 177 TYR A CA 1
ATOM 1394 C C . TYR A 1 177 ? -6.699 -2.016 -16.408 1.00 98.31 177 TYR A C 1
ATOM 1396 O O . TYR A 1 177 ? -5.624 -2.266 -16.952 1.00 98.31 177 TYR A O 1
ATOM 1404 N N . HIS A 1 178 ? -7.308 -0.838 -16.593 1.00 97.69 178 HIS A N 1
ATOM 1405 C CA . HIS A 1 178 ? -6.772 0.181 -17.506 1.00 97.69 178 HIS A CA 1
ATOM 1406 C C . HIS A 1 178 ? -5.474 0.795 -16.971 1.00 97.69 178 HIS A C 1
ATOM 1408 O O . HIS A 1 178 ? -4.575 1.117 -17.748 1.00 97.69 178 HIS A O 1
ATOM 1414 N N . ALA A 1 179 ? -5.348 0.917 -15.649 1.00 98.19 179 ALA A N 1
ATOM 1415 C CA . ALA A 1 179 ? -4.127 1.366 -14.998 1.00 98.19 179 ALA A CA 1
ATOM 1416 C C . ALA A 1 179 ? -2.994 0.350 -15.190 1.00 98.19 179 ALA A C 1
ATOM 1418 O O . ALA A 1 179 ? -1.875 0.752 -15.492 1.00 98.19 179 ALA A O 1
ATOM 1419 N N . ALA A 1 180 ? -3.286 -0.953 -15.135 1.00 98.50 180 ALA A N 1
ATOM 1420 C CA . ALA A 1 180 ? -2.332 -2.013 -15.450 1.00 98.50 180 ALA A CA 1
ATOM 1421 C C . ALA A 1 180 ? -1.841 -1.922 -16.905 1.00 98.50 180 ALA A C 1
ATOM 1423 O O . ALA A 1 180 ? -0.642 -2.024 -17.158 1.00 98.50 180 ALA A O 1
ATOM 1424 N N . GLN A 1 181 ? -2.731 -1.636 -17.865 1.00 97.56 181 GLN A N 1
ATOM 1425 C CA . GLN A 1 181 ? -2.334 -1.398 -19.260 1.00 97.56 181 GLN A CA 1
ATOM 1426 C C . GLN A 1 181 ? -1.433 -0.162 -19.407 1.00 97.56 181 GLN A C 1
ATOM 1428 O O . GLN A 1 181 ? -0.392 -0.244 -20.062 1.00 97.56 181 GLN A O 1
ATOM 1433 N N . LYS A 1 182 ? -1.803 0.967 -18.782 1.00 96.06 182 LYS A N 1
ATOM 1434 C CA . LYS A 1 182 ? -0.981 2.193 -18.754 1.00 96.06 182 LYS A CA 1
ATOM 1435 C C . LYS A 1 182 ? 0.398 1.910 -18.159 1.00 96.06 182 LYS A C 1
ATOM 1437 O O . LYS A 1 182 ? 1.413 2.301 -18.729 1.00 96.06 182 LYS A O 1
ATOM 1442 N N . LEU A 1 183 ? 0.431 1.197 -17.037 1.00 96.75 183 LEU A N 1
ATOM 1443 C CA . LEU A 1 183 ? 1.651 0.883 -16.315 1.00 96.75 183 LEU A CA 1
ATOM 1444 C C . LEU A 1 183 ? 2.575 -0.018 -17.144 1.00 96.75 183 LEU A C 1
ATOM 1446 O O . LEU A 1 183 ? 3.736 0.325 -17.324 1.00 96.75 183 LEU A O 1
ATOM 1450 N N . LEU A 1 184 ? 2.067 -1.094 -17.756 1.00 96.44 184 LEU A N 1
ATOM 1451 C CA . LEU A 1 184 ? 2.860 -1.938 -18.664 1.00 96.44 184 LEU A CA 1
ATOM 1452 C C . LEU A 1 184 ? 3.359 -1.181 -19.902 1.00 96.44 184 LEU A C 1
ATOM 1454 O O . LEU A 1 184 ? 4.470 -1.428 -20.374 1.00 96.44 184 LEU A O 1
ATOM 1458 N N . ALA A 1 185 ? 2.569 -0.241 -20.430 1.00 94.00 185 ALA A N 1
ATOM 1459 C CA . ALA A 1 185 ? 3.018 0.607 -21.529 1.00 94.00 185 ALA A CA 1
ATOM 1460 C C . ALA A 1 185 ? 4.216 1.473 -21.106 1.00 94.00 185 ALA A C 1
ATOM 1462 O O . ALA A 1 185 ? 5.221 1.496 -21.816 1.00 94.00 185 ALA A O 1
ATOM 1463 N N . ALA A 1 186 ? 4.146 2.111 -19.933 1.00 93.25 186 ALA A N 1
ATOM 1464 C CA . ALA A 1 186 ? 5.237 2.912 -19.374 1.00 93.25 186 ALA A CA 1
ATOM 1465 C C . ALA A 1 186 ? 6.479 2.076 -19.021 1.00 93.25 186 ALA A C 1
ATOM 1467 O O . ALA A 1 186 ? 7.605 2.548 -19.147 1.00 93.25 186 ALA A O 1
ATOM 1468 N N . LEU A 1 187 ? 6.266 0.834 -18.592 1.00 92.12 187 LEU A N 1
ATOM 1469 C CA . LEU A 1 187 ? 7.296 -0.051 -18.065 1.00 92.12 187 LEU A CA 1
ATOM 1470 C C . LEU A 1 187 ? 7.968 -0.947 -19.108 1.00 92.12 187 LEU A C 1
ATOM 1472 O O . LEU A 1 187 ? 8.963 -1.602 -18.802 1.00 92.12 187 LEU A O 1
ATOM 1476 N N . SER A 1 188 ? 7.427 -1.036 -20.322 1.00 87.00 188 SER A N 1
ATOM 1477 C CA . SER A 1 188 ? 7.945 -1.957 -21.341 1.00 87.00 188 SER A CA 1
ATOM 1478 C C . SER A 1 188 ? 7.836 -1.407 -22.759 1.00 87.00 188 SER A C 1
ATOM 1480 O O . SER A 1 188 ? 8.838 -1.316 -23.460 1.00 87.00 188 SER A O 1
ATOM 1482 N N . VAL A 1 189 ? 6.631 -1.045 -23.205 1.00 86.38 189 VAL A N 1
ATOM 1483 C CA . VAL A 1 189 ? 6.363 -0.812 -24.638 1.00 86.38 189 VAL A CA 1
ATOM 1484 C C . VAL A 1 189 ? 6.808 0.572 -25.106 1.00 86.38 189 VAL A C 1
ATOM 1486 O O . VAL A 1 189 ? 7.280 0.738 -26.229 1.00 86.38 189 VAL A O 1
ATOM 1489 N N . SER A 1 190 ? 6.609 1.598 -24.286 1.00 86.88 190 SER A N 1
ATOM 1490 C CA . SER A 1 190 ? 6.854 2.993 -24.657 1.00 86.88 190 SER A CA 1
ATOM 1491 C C . SER A 1 190 ? 7.243 3.816 -23.426 1.00 86.88 190 SER A C 1
ATOM 1493 O O . SER A 1 190 ? 6.480 4.691 -23.009 1.00 86.88 190 SER A O 1
ATOM 1495 N N . PRO A 1 191 ? 8.422 3.548 -22.828 1.00 86.88 191 PRO A N 1
ATOM 1496 C CA . PRO A 1 191 ? 8.911 4.324 -21.698 1.0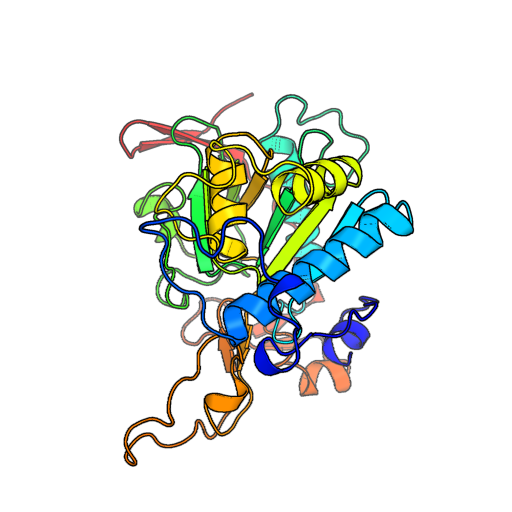0 86.88 191 PRO A CA 1
ATOM 1497 C C . PRO A 1 191 ? 9.192 5.762 -22.145 1.00 86.88 191 PRO A C 1
ATOM 1499 O O . PRO A 1 191 ? 10.140 6.033 -22.893 1.00 86.88 191 PRO A O 1
ATOM 1502 N N . SER A 1 192 ? 8.342 6.687 -21.702 1.00 86.69 192 SER A N 1
ATOM 1503 C CA . SER A 1 192 ? 8.530 8.121 -21.910 1.00 86.69 192 SER A CA 1
ATOM 1504 C C . SER A 1 192 ? 9.561 8.674 -20.929 1.00 86.69 192 SER A C 1
ATOM 1506 O O . SER A 1 192 ? 9.762 8.118 -19.850 1.00 86.69 192 SER A O 1
ATOM 1508 N N . ASP A 1 193 ? 10.161 9.818 -21.257 1.00 88.56 193 ASP A N 1
ATOM 1509 C CA . ASP A 1 193 ? 11.063 10.511 -20.327 1.00 88.56 193 ASP A CA 1
ATOM 1510 C C . ASP A 1 193 ? 10.320 11.028 -19.079 1.00 88.56 193 ASP A C 1
ATOM 1512 O O . ASP A 1 193 ? 10.944 11.286 -18.058 1.00 88.56 193 ASP A O 1
ATOM 1516 N N . GLN A 1 194 ? 8.984 11.134 -19.123 1.00 84.25 194 GLN A N 1
ATOM 1517 C CA . GLN A 1 194 ? 8.161 11.403 -17.939 1.00 84.25 194 GLN A CA 1
ATOM 1518 C C . GLN A 1 194 ? 8.114 10.192 -16.991 1.00 84.25 194 GLN A C 1
ATOM 1520 O O . GLN A 1 194 ? 8.148 10.365 -15.776 1.00 84.25 194 GLN A O 1
ATOM 1525 N N . ALA A 1 195 ? 8.030 8.973 -17.534 1.00 86.12 195 ALA A N 1
ATOM 1526 C CA . ALA A 1 195 ? 7.972 7.743 -16.746 1.00 86.12 195 ALA A CA 1
ATOM 1527 C C . ALA A 1 195 ? 9.361 7.289 -16.260 1.00 86.12 195 ALA A C 1
ATOM 1529 O O . ALA A 1 195 ? 9.529 6.920 -15.097 1.00 86.12 195 ALA A O 1
ATOM 1530 N N . MET A 1 196 ? 10.361 7.348 -17.144 1.00 91.75 196 MET A N 1
ATOM 1531 C CA . MET A 1 196 ? 11.748 6.948 -16.887 1.00 91.75 196 MET A CA 1
ATOM 1532 C C . MET A 1 196 ? 12.718 8.061 -17.307 1.00 91.75 196 MET A C 1
ATOM 1534 O O . MET A 1 196 ? 13.406 7.920 -18.325 1.00 91.75 196 MET A O 1
ATOM 1538 N N . PRO A 1 197 ? 12.807 9.165 -16.542 1.00 91.19 197 PRO A N 1
ATOM 1539 C CA . PRO A 1 197 ? 13.729 10.243 -16.867 1.00 91.19 197 PRO A CA 1
ATOM 1540 C C . PRO A 1 197 ? 15.184 9.740 -16.957 1.00 91.19 197 PRO A C 1
ATOM 1542 O O . PRO A 1 197 ? 15.550 8.781 -16.257 1.00 91.19 197 PRO A O 1
ATOM 1545 N N . PRO A 1 198 ? 16.030 10.347 -17.809 1.00 90.12 198 PRO A N 1
ATOM 1546 C CA . PRO A 1 198 ? 17.455 10.028 -17.860 1.00 90.12 198 PRO A CA 1
ATOM 1547 C C . PRO A 1 198 ? 18.137 10.252 -16.504 1.00 90.12 198 PRO A C 1
ATOM 1549 O O . PRO A 1 198 ? 17.869 11.244 -15.834 1.00 90.12 198 PRO A O 1
ATOM 1552 N N . GLY A 1 199 ? 19.026 9.339 -16.105 1.00 90.69 199 GLY A N 1
ATOM 1553 C CA . GLY A 1 199 ? 19.800 9.444 -14.859 1.00 90.69 199 GLY A CA 1
ATOM 1554 C C . GLY A 1 199 ? 19.050 9.104 -13.563 1.00 90.69 199 GLY A C 1
ATOM 1555 O O . GLY A 1 199 ? 19.673 9.014 -12.511 1.00 90.69 199 GLY A O 1
ATOM 1556 N N . GLU A 1 200 ? 17.739 8.869 -13.618 1.00 92.12 200 GLU A N 1
ATOM 1557 C CA . GLU A 1 200 ? 16.921 8.566 -12.436 1.00 92.12 200 GLU A CA 1
ATOM 1558 C C . GLU A 1 200 ? 16.835 7.053 -12.134 1.00 92.1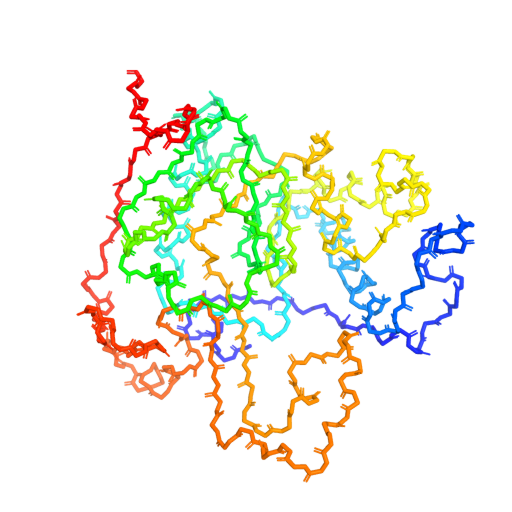2 200 GLU A C 1
ATOM 1560 O O . GLU A 1 200 ? 16.840 6.243 -13.064 1.00 92.12 200 GLU A O 1
ATOM 1565 N N . PRO A 1 201 ? 16.683 6.615 -10.869 1.00 91.81 201 PRO A N 1
ATOM 1566 C CA . PRO A 1 201 ? 16.456 5.204 -10.550 1.00 91.81 201 PRO A CA 1
ATOM 1567 C C . PRO A 1 201 ? 15.146 4.665 -11.152 1.00 91.81 201 PRO A C 1
ATOM 1569 O O . PRO A 1 201 ? 14.110 5.344 -11.134 1.00 91.81 201 PRO A O 1
ATOM 1572 N N . ILE A 1 202 ? 15.185 3.418 -11.635 1.00 93.56 202 ILE A N 1
ATOM 1573 C CA . ILE A 1 202 ? 14.029 2.676 -12.185 1.00 93.56 202 ILE A CA 1
ATOM 1574 C C . ILE A 1 202 ? 13.689 1.417 -11.377 1.00 93.56 202 ILE A C 1
ATOM 1576 O O . ILE A 1 202 ? 13.038 0.508 -11.889 1.00 93.56 202 ILE A O 1
ATOM 1580 N N . ILE A 1 203 ? 14.121 1.374 -10.114 1.00 93.94 203 ILE A N 1
ATOM 1581 C CA . ILE A 1 203 ? 13.646 0.380 -9.146 1.00 93.94 203 ILE A CA 1
ATOM 1582 C C . ILE A 1 203 ? 12.116 0.492 -9.083 1.00 93.94 203 ILE A C 1
ATOM 1584 O O . ILE A 1 203 ? 11.575 1.601 -9.151 1.00 93.94 203 ILE A O 1
ATOM 1588 N N . PHE A 1 204 ? 11.428 -0.651 -9.052 1.00 95.44 204 PHE A N 1
ATOM 1589 C CA . PHE A 1 204 ? 9.997 -0.731 -9.341 1.00 95.44 204 PHE A CA 1
ATOM 1590 C C . PHE A 1 204 ? 9.144 0.220 -8.494 1.00 95.44 204 PHE A C 1
ATOM 1592 O O . PHE A 1 204 ? 8.370 1.000 -9.046 1.00 95.44 204 PHE A O 1
ATOM 1599 N N . ASP A 1 205 ? 9.311 0.185 -7.175 1.00 95.56 205 ASP A N 1
ATOM 1600 C CA . ASP A 1 205 ? 8.564 1.002 -6.220 1.00 95.56 205 ASP A CA 1
ATOM 1601 C C . ASP A 1 205 ? 8.849 2.503 -6.396 1.00 95.56 205 ASP A C 1
ATOM 1603 O O . ASP A 1 205 ? 7.920 3.306 -6.453 1.00 95.56 205 ASP A O 1
ATOM 1607 N N . VAL A 1 206 ? 10.113 2.889 -6.585 1.00 95.00 206 VAL A N 1
ATOM 1608 C CA . VAL A 1 206 ? 10.521 4.280 -6.842 1.00 95.00 206 VAL A CA 1
ATOM 1609 C C . VAL A 1 206 ? 9.906 4.798 -8.141 1.00 95.00 206 VAL A C 1
ATOM 1611 O O . VAL A 1 206 ? 9.400 5.922 -8.200 1.00 95.00 206 VAL A O 1
ATOM 1614 N N . LEU A 1 207 ? 9.929 3.984 -9.199 1.00 95.31 207 LEU A N 1
ATOM 1615 C CA . LEU A 1 207 ? 9.309 4.329 -10.472 1.00 95.31 207 LEU A CA 1
ATOM 1616 C C . LEU A 1 207 ? 7.792 4.460 -10.318 1.00 95.31 207 LEU A C 1
ATOM 1618 O O . LEU A 1 207 ? 7.220 5.454 -10.767 1.00 95.31 207 LEU A O 1
ATOM 1622 N N . LEU A 1 208 ? 7.144 3.508 -9.652 1.00 97.06 208 LEU A N 1
ATOM 1623 C CA . LEU A 1 208 ? 5.706 3.527 -9.414 1.00 97.06 208 LEU A CA 1
ATOM 1624 C C . LEU A 1 208 ? 5.284 4.766 -8.609 1.00 97.06 208 LEU A C 1
ATOM 1626 O O . LEU A 1 208 ? 4.351 5.466 -9.006 1.00 97.06 208 LEU A O 1
ATOM 1630 N N . GLY A 1 209 ? 6.026 5.104 -7.551 1.00 96.31 209 GLY A N 1
ATOM 1631 C CA . GLY A 1 209 ? 5.831 6.322 -6.766 1.00 96.31 209 GLY A CA 1
ATOM 1632 C C . GLY A 1 209 ? 5.966 7.592 -7.611 1.00 96.31 209 GLY A C 1
ATOM 1633 O O . GLY A 1 209 ? 5.149 8.506 -7.495 1.00 96.31 209 GLY A O 1
ATOM 1634 N N . ARG A 1 210 ? 6.929 7.638 -8.542 1.00 95.19 210 ARG A N 1
ATOM 1635 C CA . ARG A 1 210 ? 7.076 8.749 -9.502 1.00 95.19 210 ARG A CA 1
ATOM 1636 C C . ARG A 1 210 ? 5.879 8.866 -10.449 1.00 95.19 210 ARG A C 1
ATOM 1638 O O . ARG A 1 210 ? 5.442 9.978 -10.759 1.00 95.19 210 ARG A O 1
ATOM 1645 N N . LEU A 1 211 ? 5.328 7.747 -10.918 1.00 96.19 211 LEU A N 1
ATOM 1646 C CA . LEU A 1 211 ? 4.132 7.763 -11.766 1.00 96.19 211 LEU A CA 1
ATOM 1647 C C . LEU A 1 211 ? 2.908 8.303 -11.017 1.00 96.19 211 LEU A C 1
ATOM 1649 O O . LEU A 1 211 ? 2.100 9.001 -11.629 1.00 96.19 211 LEU A O 1
ATOM 1653 N N . CYS A 1 212 ? 2.809 8.065 -9.709 1.00 96.56 212 CYS A N 1
ATOM 1654 C CA . CYS A 1 212 ? 1.829 8.739 -8.857 1.00 96.56 212 CYS A CA 1
ATOM 1655 C C . CYS A 1 212 ? 2.098 10.252 -8.782 1.00 96.56 212 CYS A C 1
ATOM 1657 O O . CYS A 1 212 ? 1.232 11.059 -9.114 1.00 96.56 212 CYS A O 1
ATOM 1659 N N . GLY A 1 213 ? 3.330 10.654 -8.452 1.00 94.62 213 GLY A N 1
ATOM 1660 C CA . GLY A 1 213 ? 3.705 12.064 -8.276 1.00 94.62 213 GLY A CA 1
ATOM 1661 C C . GLY A 1 213 ? 3.551 12.950 -9.505 1.00 94.62 213 GLY A C 1
ATOM 1662 O O . GLY A 1 213 ? 3.230 14.131 -9.388 1.00 94.62 213 GLY A O 1
ATOM 1663 N N . THR A 1 214 ? 3.743 12.382 -10.693 1.00 93.56 214 THR A N 1
ATOM 1664 C CA . THR A 1 214 ? 3.564 13.094 -11.967 1.00 93.56 214 THR A CA 1
ATOM 1665 C C . THR A 1 214 ? 2.107 13.143 -12.435 1.00 93.56 214 THR A C 1
ATOM 1667 O O . THR A 1 214 ? 1.827 13.736 -13.478 1.00 93.56 214 THR A O 1
ATOM 1670 N N . GLY A 1 215 ? 1.182 12.504 -11.710 1.00 93.56 215 GLY A N 1
ATOM 1671 C CA . GLY A 1 215 ? -0.212 12.344 -12.120 1.00 93.56 215 GLY A CA 1
ATOM 1672 C C . GLY A 1 215 ? -0.404 11.376 -13.291 1.00 93.56 215 GLY A C 1
ATOM 1673 O O . GLY A 1 215 ? -1.488 11.329 -13.873 1.00 93.56 215 GLY A O 1
ATOM 1674 N N . TYR A 1 216 ? 0.628 10.603 -13.657 1.00 95.06 216 TYR A N 1
ATOM 1675 C CA . TYR A 1 216 ? 0.499 9.547 -14.663 1.00 95.06 216 TYR A CA 1
ATOM 1676 C C . TYR A 1 216 ? -0.465 8.455 -14.180 1.00 95.06 216 TYR A C 1
ATOM 1678 O O . TYR A 1 216 ? -1.272 7.951 -14.967 1.00 95.06 216 TYR A O 1
ATOM 1686 N N . LEU A 1 217 ? -0.419 8.137 -12.884 1.00 96.69 217 LEU A N 1
ATOM 1687 C CA . LEU A 1 217 ? -1.406 7.330 -12.172 1.00 96.69 217 LEU A CA 1
ATOM 1688 C C . LEU A 1 217 ? -2.073 8.168 -11.078 1.00 96.69 217 LEU A C 1
ATOM 1690 O O . LEU A 1 217 ? -1.399 8.878 -10.337 1.00 96.69 217 LEU A O 1
ATOM 1694 N N . LYS A 1 218 ? -3.395 8.048 -10.941 1.00 97.31 218 LYS A N 1
ATOM 1695 C CA . LYS A 1 218 ? -4.117 8.555 -9.766 1.00 97.31 218 LYS A CA 1
ATOM 1696 C C . LYS A 1 218 ? -3.957 7.579 -8.608 1.00 97.31 218 LYS A C 1
ATOM 1698 O O . LYS A 1 218 ? -4.549 6.499 -8.634 1.00 97.31 218 LYS A O 1
ATOM 1703 N N . CYS A 1 219 ? -3.160 7.948 -7.615 1.00 98.44 219 CYS A N 1
ATOM 1704 C CA . CYS A 1 219 ? -2.814 7.058 -6.514 1.00 98.44 219 CYS A CA 1
ATOM 1705 C C . CYS A 1 219 ? -3.393 7.538 -5.185 1.00 98.44 219 CYS A C 1
ATOM 1707 O O . CYS A 1 219 ? -3.264 8.714 -4.844 1.00 98.44 219 CYS A O 1
ATOM 1709 N N . ILE A 1 220 ? -3.978 6.618 -4.418 1.00 98.62 220 ILE A N 1
ATOM 1710 C CA . ILE A 1 220 ? -4.487 6.863 -3.061 1.00 98.62 220 ILE A CA 1
ATOM 1711 C C . ILE A 1 220 ? -3.784 5.905 -2.101 1.00 98.62 220 ILE A C 1
ATOM 1713 O O . ILE A 1 220 ? -3.604 4.734 -2.425 1.00 98.62 220 ILE A O 1
ATOM 1717 N N . SER A 1 221 ? -3.401 6.385 -0.922 1.00 98.56 221 SER A N 1
ATOM 1718 C CA . SER A 1 221 ? -2.786 5.567 0.131 1.00 98.56 221 SER A CA 1
ATOM 1719 C C . SER A 1 221 ? -3.306 5.969 1.501 1.00 98.56 221 SER A C 1
ATOM 1721 O O . SER A 1 221 ? -3.906 7.037 1.655 1.00 98.56 221 SER A O 1
ATOM 1723 N N . SER A 1 222 ? -3.060 5.120 2.497 1.00 98.06 222 SER A N 1
ATOM 1724 C CA . SER A 1 222 ? -3.209 5.481 3.904 1.00 98.06 222 SER A CA 1
ATOM 1725 C C . SER A 1 222 ? -1.875 5.868 4.528 1.00 98.06 222 SER A C 1
ATOM 1727 O O . SER A 1 222 ? -0.827 5.492 4.022 1.00 98.06 222 SER A O 1
ATOM 1729 N N . TYR A 1 223 ? -1.911 6.567 5.656 1.00 97.69 223 TYR A N 1
ATOM 1730 C CA . TYR A 1 223 ? -0.805 6.612 6.607 1.00 97.69 223 TYR A CA 1
ATOM 1731 C C . TYR A 1 223 ? -1.353 6.432 8.033 1.00 97.69 223 TYR A C 1
ATOM 1733 O O . TYR A 1 223 ? -2.333 7.096 8.373 1.00 97.69 223 TYR A O 1
ATOM 1741 N N . PRO A 1 224 ? -0.741 5.588 8.878 1.00 97.12 224 PRO A N 1
ATOM 1742 C CA . PRO A 1 224 ? 0.286 4.605 8.532 1.00 97.12 224 PRO A CA 1
ATOM 1743 C C . PRO A 1 224 ? -0.181 3.580 7.482 1.00 97.12 224 PRO A C 1
ATOM 1745 O O . PRO A 1 224 ? -1.352 3.552 7.085 1.00 97.12 224 PRO A O 1
ATOM 1748 N N . SER A 1 225 ? 0.747 2.743 7.020 1.00 97.50 225 SER A N 1
ATOM 1749 C CA . SER A 1 225 ? 0.456 1.632 6.102 1.00 97.50 225 SER A CA 1
ATOM 1750 C C . SER A 1 225 ? -0.609 0.680 6.686 1.00 97.50 225 SER A C 1
ATOM 1752 O O . SER A 1 225 ? -0.678 0.518 7.907 1.00 97.50 225 SER A O 1
ATOM 1754 N N . LEU A 1 226 ? -1.458 0.064 5.848 1.00 97.88 226 LEU A N 1
ATOM 1755 C CA . LEU A 1 226 ? -2.393 -0.989 6.299 1.00 97.88 226 LEU A CA 1
ATOM 1756 C C . LEU A 1 226 ? -1.690 -2.344 6.423 1.00 97.88 226 LEU A C 1
ATOM 1758 O O . LEU A 1 226 ? -2.019 -3.157 7.283 1.00 97.88 226 LEU A O 1
ATOM 1762 N N . MET A 1 227 ? -0.740 -2.590 5.523 1.00 97.38 227 MET A N 1
ATOM 1763 C CA . MET A 1 227 ? 0.031 -3.823 5.461 1.00 97.38 227 MET A CA 1
ATOM 1764 C C . MET A 1 227 ? 1.498 -3.534 5.739 1.00 97.38 227 MET A C 1
ATOM 1766 O O . MET A 1 227 ? 2.048 -2.517 5.302 1.00 97.38 227 MET A O 1
ATOM 1770 N N . GLY A 1 228 ? 2.119 -4.429 6.490 1.00 95.31 228 GLY A N 1
ATOM 1771 C CA . GLY A 1 228 ? 3.514 -4.347 6.875 1.00 95.31 228 GLY A CA 1
ATOM 1772 C C . GLY A 1 228 ? 4.291 -5.547 6.369 1.00 95.31 228 GLY A C 1
ATOM 1773 O O . GLY A 1 228 ? 3.863 -6.243 5.452 1.00 95.31 228 GLY A O 1
ATOM 1774 N N . VAL A 1 229 ? 5.438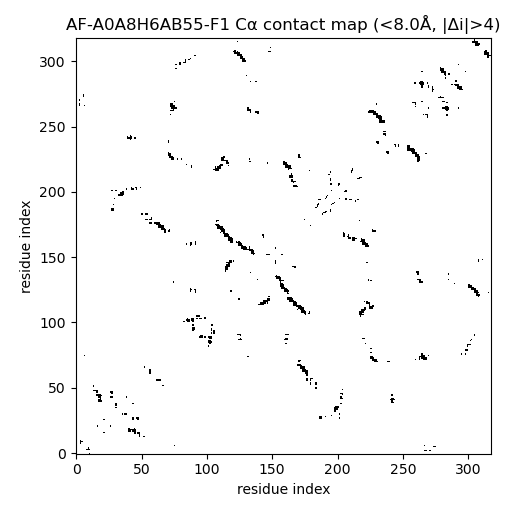 -5.789 6.990 1.00 93.12 229 VAL A N 1
ATOM 1775 C CA . VAL A 1 229 ? 6.345 -6.858 6.577 1.00 93.12 229 VAL A CA 1
ATOM 1776 C C . VAL A 1 229 ? 6.568 -7.854 7.707 1.00 93.12 229 VAL A C 1
ATOM 1778 O O . VAL A 1 229 ? 6.818 -7.486 8.860 1.00 93.12 229 VAL A O 1
ATOM 1781 N N . TRP A 1 230 ? 6.499 -9.131 7.359 1.00 92.25 230 TRP A N 1
ATOM 1782 C CA . TRP A 1 230 ? 6.850 -10.257 8.201 1.00 92.25 230 TRP A CA 1
ATOM 1783 C C . TRP A 1 230 ? 8.363 -10.467 8.211 1.00 92.25 230 TRP A C 1
ATOM 1785 O O . TRP A 1 230 ? 9.035 -10.447 7.179 1.00 92.25 230 TRP A O 1
ATOM 1795 N N . LYS A 1 231 ? 8.921 -10.713 9.396 1.00 88.25 231 LYS A N 1
ATOM 1796 C CA . LYS A 1 231 ? 10.336 -11.033 9.582 1.00 88.25 231 LYS A CA 1
ATOM 1797 C C . LYS A 1 231 ? 10.457 -12.367 10.315 1.00 88.25 231 LYS A C 1
ATOM 1799 O O . LYS A 1 231 ? 10.242 -12.417 11.528 1.00 88.25 231 LYS A O 1
ATOM 1804 N N . PRO A 1 232 ? 10.788 -13.470 9.617 1.00 82.25 232 PRO A N 1
ATOM 1805 C CA . PRO A 1 232 ? 10.948 -14.762 10.269 1.00 82.25 232 PRO A CA 1
ATOM 1806 C C . PRO A 1 232 ? 12.141 -14.758 11.235 1.00 82.25 232 PRO A C 1
ATOM 1808 O O . PRO A 1 232 ? 13.115 -14.021 11.049 1.00 82.25 232 PRO A O 1
ATOM 1811 N N . ALA A 1 233 ? 12.080 -15.630 12.245 1.00 80.19 233 ALA A N 1
ATOM 1812 C CA . ALA A 1 233 ? 13.202 -15.876 13.146 1.00 80.19 233 ALA A CA 1
ATOM 1813 C C . ALA A 1 233 ? 14.422 -16.427 12.381 1.00 80.19 233 ALA A C 1
ATOM 1815 O O . ALA A 1 233 ? 14.294 -17.169 11.397 1.00 80.19 233 ALA A O 1
ATOM 1816 N N . GLY A 1 234 ? 15.618 -16.110 12.874 1.00 73.81 234 GLY A N 1
ATOM 1817 C CA . GLY A 1 234 ? 16.888 -16.511 12.276 1.00 73.81 234 GLY A CA 1
ATOM 1818 C C . GLY A 1 234 ? 17.560 -15.404 11.460 1.00 73.81 234 GLY A C 1
ATOM 1819 O O . GLY A 1 234 ? 17.485 -14.227 11.808 1.00 73.81 234 GLY A O 1
ATOM 1820 N N . SER A 1 235 ? 18.303 -15.801 10.421 1.00 66.25 235 SER A N 1
ATOM 1821 C CA . SER A 1 235 ? 19.157 -14.884 9.651 1.00 66.25 235 SER A CA 1
ATOM 1822 C C . SER A 1 235 ? 18.361 -13.796 8.929 1.00 66.25 235 SER A C 1
ATOM 1824 O O . SER A 1 235 ? 17.305 -14.070 8.356 1.00 66.25 235 SER A O 1
ATOM 1826 N N . ARG A 1 236 ? 18.938 -12.588 8.874 1.00 63.88 236 ARG A N 1
ATOM 1827 C CA . ARG A 1 236 ? 18.420 -11.455 8.095 1.00 63.88 236 ARG A CA 1
ATOM 1828 C C . ARG A 1 236 ? 18.405 -11.720 6.592 1.00 63.88 236 ARG A C 1
ATOM 1830 O O . ARG A 1 236 ? 17.619 -11.095 5.894 1.00 63.88 236 ARG A O 1
ATOM 1837 N N . SER A 1 237 ? 19.189 -12.679 6.097 1.00 60.78 237 SER A N 1
ATOM 1838 C CA . SER A 1 237 ? 19.105 -13.114 4.696 1.00 60.78 237 SER A CA 1
ATOM 1839 C C . SER A 1 237 ? 17.750 -13.729 4.333 1.00 60.78 237 SER A C 1
ATOM 1841 O O . SER A 1 237 ? 17.435 -13.853 3.164 1.00 60.78 237 SER A O 1
ATOM 1843 N N . LYS A 1 238 ? 16.917 -14.088 5.321 1.00 62.94 238 LYS A N 1
ATOM 1844 C CA . LYS A 1 238 ? 15.535 -14.548 5.104 1.00 62.94 238 LYS A CA 1
ATOM 1845 C C . LYS A 1 238 ? 14.510 -13.412 5.084 1.00 62.94 238 LYS A C 1
ATOM 1847 O O . LYS A 1 238 ? 13.313 -13.681 5.109 1.00 62.94 238 LYS A O 1
ATOM 1852 N N . HIS A 1 239 ? 14.952 -12.160 5.205 1.00 66.19 239 HIS A N 1
ATOM 1853 C CA . HIS A 1 239 ? 14.061 -11.013 5.385 1.00 66.19 239 HIS A CA 1
ATOM 1854 C C . HIS A 1 239 ? 13.728 -10.299 4.082 1.00 66.19 239 HIS A C 1
ATOM 1856 O O . HIS A 1 239 ? 12.745 -9.572 4.087 1.00 66.19 239 HIS A O 1
ATOM 1862 N N . SER A 1 240 ? 14.561 -10.394 3.046 1.00 66.25 240 SER A N 1
ATOM 1863 C CA . SER A 1 240 ? 14.314 -9.847 1.708 1.00 66.25 240 SER A CA 1
ATOM 1864 C C . SER A 1 240 ? 15.437 -10.290 0.774 1.00 66.25 240 SER A C 1
ATOM 1866 O O . SER A 1 240 ? 16.604 -10.209 1.159 1.00 66.25 240 SER A O 1
ATOM 1868 N N . ASP A 1 241 ? 15.083 -10.655 -0.456 1.00 63.50 241 ASP A N 1
ATOM 1869 C CA . ASP A 1 241 ? 16.037 -11.030 -1.507 1.00 63.50 241 ASP A CA 1
ATOM 1870 C C . ASP A 1 241 ? 16.392 -9.842 -2.434 1.00 63.50 241 ASP A C 1
ATOM 1872 O O . ASP A 1 241 ? 17.090 -10.011 -3.432 1.00 63.50 241 ASP A O 1
ATOM 1876 N N . ILE A 1 242 ? 15.903 -8.623 -2.144 1.00 60.91 242 ILE A N 1
ATOM 1877 C CA . ILE A 1 242 ? 16.161 -7.423 -2.970 1.00 60.91 242 ILE A CA 1
ATOM 1878 C C . ILE A 1 242 ? 17.581 -6.898 -2.753 1.00 60.91 242 ILE A C 1
ATOM 1880 O O . ILE A 1 242 ? 18.273 -6.523 -3.703 1.00 60.91 242 ILE A O 1
ATOM 1884 N N . GLN A 1 243 ? 18.008 -6.853 -1.493 1.00 61.28 243 GLN A N 1
ATOM 1885 C CA . GLN A 1 243 ? 19.356 -6.464 -1.119 1.00 61.28 243 GLN A CA 1
ATOM 1886 C C . GLN A 1 243 ? 20.103 -7.718 -0.690 1.00 61.28 243 GLN A C 1
ATOM 1888 O O . GLN A 1 243 ? 19.698 -8.367 0.273 1.00 61.28 243 GLN A O 1
ATOM 1893 N N . ASP A 1 244 ? 21.248 -7.987 -1.322 1.00 50.28 244 ASP A N 1
ATOM 1894 C CA . ASP A 1 244 ? 22.301 -8.773 -0.687 1.00 50.28 244 ASP A CA 1
ATOM 1895 C C . ASP A 1 244 ? 22.793 -7.957 0.511 1.00 50.28 244 ASP A C 1
ATOM 1897 O O . ASP A 1 244 ? 23.803 -7.244 0.456 1.00 50.28 244 ASP A O 1
ATOM 1901 N N . LEU A 1 245 ? 22.054 -8.022 1.619 1.00 47.03 245 LEU A N 1
ATOM 1902 C CA . LEU A 1 245 ? 22.624 -7.772 2.924 1.00 47.03 245 LEU A CA 1
ATOM 1903 C C . LEU A 1 245 ? 23.705 -8.839 3.053 1.00 47.03 245 LEU A C 1
ATOM 1905 O O . LEU A 1 245 ? 23.426 -9.951 3.497 1.00 47.03 245 LEU A O 1
ATOM 1909 N N . LYS A 1 246 ? 24.928 -8.523 2.591 1.00 41.09 246 LYS A N 1
ATOM 1910 C CA . LYS A 1 246 ? 26.127 -9.279 2.950 1.00 41.09 246 LYS A CA 1
ATOM 1911 C C . LYS A 1 246 ? 25.954 -9.586 4.420 1.00 41.09 246 LYS A C 1
ATOM 1913 O O . LYS A 1 246 ? 25.681 -8.637 5.168 1.00 41.09 246 LYS A O 1
ATOM 1918 N N . ASP A 1 247 ? 26.030 -10.874 4.769 1.00 39.75 247 ASP A N 1
ATOM 1919 C CA . ASP A 1 247 ? 25.955 -11.325 6.155 1.00 39.75 247 ASP A CA 1
ATOM 1920 C C . ASP A 1 247 ? 26.632 -10.260 7.012 1.00 39.75 247 ASP A C 1
ATOM 1922 O O . ASP A 1 247 ? 27.735 -9.811 6.648 1.00 39.75 247 ASP A O 1
ATOM 1926 N N . PRO A 1 248 ? 25.970 -9.767 8.069 1.00 39.75 248 PRO A N 1
ATOM 1927 C CA . PRO A 1 248 ? 26.575 -8.719 8.854 1.00 39.75 248 PRO A CA 1
ATOM 1928 C C . PRO A 1 248 ? 27.960 -9.185 9.302 1.00 39.75 248 PRO A C 1
ATOM 1930 O O . PRO A 1 248 ? 28.251 -10.387 9.335 1.00 39.75 248 PRO A O 1
ATOM 1933 N N . ALA A 1 249 ? 28.826 -8.243 9.678 1.00 44.94 249 ALA A N 1
ATOM 1934 C CA . ALA A 1 249 ? 30.038 -8.600 10.406 1.00 44.94 249 ALA A CA 1
ATOM 1935 C C . ALA A 1 249 ? 29.697 -9.682 11.465 1.00 44.94 249 ALA A C 1
ATOM 1937 O O . ALA A 1 249 ? 28.603 -9.603 12.030 1.00 44.94 249 ALA A O 1
ATOM 1938 N N . PRO A 1 250 ? 30.575 -10.675 11.735 1.00 48.47 250 PRO A N 1
ATOM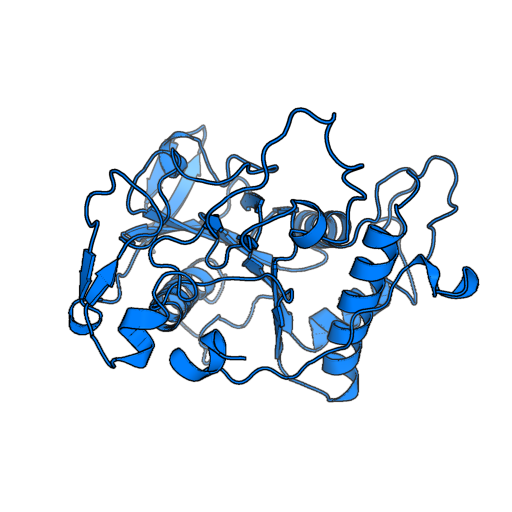 1939 C CA . PRO A 1 250 ? 30.308 -11.888 12.542 1.00 48.47 250 PRO A CA 1
ATOM 1940 C C . PRO A 1 250 ? 29.800 -11.676 13.990 1.00 48.47 250 PRO A C 1
ATOM 1942 O O . PRO A 1 250 ? 29.773 -12.603 14.793 1.00 48.47 250 PRO A O 1
ATOM 1945 N N . THR A 1 251 ? 29.420 -10.453 14.339 1.00 44.50 251 THR A N 1
ATOM 1946 C CA . THR A 1 251 ? 28.916 -9.953 15.610 1.00 44.50 251 THR A CA 1
ATOM 1947 C C . THR A 1 251 ? 27.401 -9.704 15.650 1.00 44.50 251 THR A C 1
ATOM 1949 O O . THR A 1 251 ? 26.909 -9.389 16.729 1.00 44.50 251 THR A O 1
ATOM 1952 N N . GLU A 1 252 ? 26.639 -9.809 14.550 1.00 51.38 252 GLU A N 1
ATOM 1953 C CA . GLU A 1 252 ? 25.166 -9.709 14.631 1.00 51.38 252 GLU A CA 1
ATOM 1954 C C . GLU A 1 252 ? 24.551 -11.070 14.977 1.00 51.38 252 GLU A C 1
ATOM 1956 O O . GLU A 1 252 ? 24.563 -12.015 14.190 1.00 51.38 252 GLU A O 1
ATOM 1961 N N . THR A 1 253 ? 23.998 -11.168 16.183 1.00 55.38 253 THR A N 1
ATOM 1962 C CA . THR A 1 253 ? 23.198 -12.312 16.617 1.00 55.38 253 THR A CA 1
ATOM 1963 C C . THR A 1 253 ? 21.904 -12.382 15.798 1.00 55.38 253 THR A C 1
ATOM 1965 O O . THR A 1 253 ? 21.178 -11.384 15.753 1.00 55.38 253 THR A O 1
ATOM 1968 N N . PRO A 1 254 ? 21.580 -13.530 15.169 1.00 60.41 254 PRO A N 1
ATOM 1969 C CA . PRO A 1 254 ? 20.285 -13.749 14.531 1.00 60.41 254 PRO A CA 1
ATOM 1970 C C . PRO A 1 254 ? 19.139 -13.419 15.487 1.00 60.41 254 PRO A C 1
ATOM 1972 O O . PRO A 1 254 ? 19.243 -13.690 16.684 1.00 60.41 254 PRO A O 1
ATOM 1975 N N . SER A 1 255 ? 18.036 -12.873 14.968 1.00 63.00 255 SER A N 1
ATOM 1976 C CA . SER A 1 255 ? 16.856 -12.657 15.808 1.00 63.00 255 SER A CA 1
ATOM 1977 C C . SER A 1 255 ? 16.326 -14.011 16.267 1.00 63.00 255 SER A C 1
ATOM 1979 O O . SER A 1 255 ? 15.942 -14.843 15.439 1.00 63.00 255 SER A O 1
ATOM 1981 N N . GLU A 1 256 ? 16.301 -14.239 17.578 1.00 72.44 256 GLU A N 1
ATOM 1982 C CA . GLU A 1 256 ? 15.775 -15.479 18.163 1.00 72.44 256 GLU A CA 1
ATOM 1983 C C . GLU A 1 256 ? 14.251 -15.593 18.000 1.00 72.44 256 GLU A C 1
ATOM 1985 O O . GLU A 1 256 ? 13.694 -16.685 18.098 1.00 72.44 256 GLU A O 1
ATOM 1990 N N . VAL A 1 257 ? 13.577 -14.475 17.707 1.00 78.12 257 VAL A N 1
ATOM 1991 C CA . VAL A 1 257 ? 12.118 -14.384 17.611 1.00 78.12 257 VAL A CA 1
ATOM 1992 C C . VAL A 1 257 ? 11.712 -13.785 16.264 1.00 78.12 257 VAL A C 1
ATOM 1994 O O . VAL A 1 257 ? 12.411 -12.935 15.705 1.00 78.12 257 VAL A O 1
ATOM 1997 N N . ALA A 1 258 ? 10.591 -14.260 15.723 1.00 85.56 258 ALA A N 1
ATOM 1998 C CA . ALA A 1 258 ? 9.962 -13.668 14.550 1.00 85.56 258 ALA A CA 1
ATOM 1999 C C . ALA A 1 258 ? 9.257 -12.356 14.924 1.00 85.56 258 ALA A C 1
ATOM 2001 O O . ALA A 1 258 ? 8.853 -12.168 16.070 1.00 85.56 258 ALA A O 1
ATOM 2002 N N . GLY A 1 259 ? 9.090 -11.461 13.958 1.00 88.38 259 GLY A N 1
ATOM 2003 C CA . GLY A 1 259 ? 8.471 -10.162 14.179 1.00 88.38 259 GLY A CA 1
ATOM 2004 C C . GLY A 1 259 ? 7.606 -9.726 13.012 1.00 88.38 259 GLY A C 1
ATOM 2005 O O . GLY A 1 259 ? 7.734 -10.224 11.895 1.00 88.38 259 GLY A O 1
ATOM 2006 N N . SER A 1 260 ? 6.741 -8.761 13.291 1.00 92.44 260 SER A N 1
ATOM 2007 C CA . SER A 1 260 ? 5.952 -8.052 12.293 1.00 92.44 260 SER A CA 1
ATOM 2008 C C . SER A 1 260 ? 6.208 -6.562 12.434 1.00 92.44 260 SER A C 1
ATOM 2010 O O . SER A 1 260 ? 6.215 -6.036 13.547 1.00 92.44 260 SER A O 1
ATOM 2012 N N . LEU A 1 261 ? 6.479 -5.891 11.317 1.00 92.50 261 LEU A N 1
ATOM 2013 C CA . LEU A 1 261 ? 6.812 -4.472 11.294 1.00 92.50 261 LEU A CA 1
ATOM 2014 C C . LEU A 1 261 ? 5.714 -3.690 10.579 1.00 92.50 261 LEU A C 1
ATOM 2016 O O . LEU A 1 261 ? 5.400 -3.983 9.428 1.00 92.50 261 LEU A O 1
ATOM 2020 N N . GLY A 1 262 ? 5.193 -2.647 11.228 1.00 94.12 262 GLY A N 1
ATOM 2021 C CA . GLY A 1 262 ? 4.184 -1.763 10.635 1.00 94.12 262 GLY A CA 1
ATOM 2022 C C . GLY A 1 262 ? 2.744 -2.283 10.709 1.00 94.12 262 GLY A C 1
ATOM 2023 O O . GLY A 1 262 ? 1.890 -1.742 10.016 1.00 94.12 262 GLY A O 1
ATOM 2024 N N . VAL A 1 263 ? 2.467 -3.282 11.555 1.00 96.19 263 VAL A N 1
ATOM 2025 C CA . VAL A 1 263 ? 1.118 -3.805 11.832 1.00 96.19 263 VAL A CA 1
ATOM 2026 C C . VAL A 1 263 ? 0.880 -3.839 13.344 1.00 96.19 263 VAL A C 1
ATOM 2028 O O . VAL A 1 263 ? 1.748 -4.306 14.077 1.00 96.19 263 VAL A O 1
ATOM 2031 N N . MET A 1 264 ? -0.286 -3.372 13.810 1.00 95.88 264 MET A N 1
ATOM 2032 C CA . MET A 1 264 ? -0.635 -3.365 15.236 1.00 95.88 264 MET A CA 1
ATOM 2033 C C . MET A 1 264 ? -0.964 -4.774 15.742 1.00 95.88 264 MET A C 1
ATOM 2035 O O . MET A 1 264 ? -0.233 -5.308 16.565 1.00 95.88 264 MET A O 1
ATOM 2039 N N . TYR A 1 265 ? -2.009 -5.425 15.229 1.00 96.69 265 TYR A N 1
ATOM 2040 C CA . TYR A 1 265 ? -2.415 -6.774 15.638 1.00 96.69 265 TYR A CA 1
ATOM 2041 C C . TYR A 1 265 ? -2.078 -7.783 14.538 1.00 96.69 265 TYR A C 1
ATOM 2043 O O . TYR A 1 265 ? -2.947 -8.287 13.827 1.00 96.69 265 TYR A O 1
ATOM 2051 N N . SER A 1 266 ? -0.781 -8.065 14.390 1.00 96.69 266 SER A N 1
ATOM 2052 C CA . SER A 1 266 ? -0.227 -8.981 13.381 1.00 96.69 266 SER A CA 1
ATOM 2053 C C . SER A 1 266 ? -0.967 -10.319 13.320 1.00 96.69 266 SER A C 1
ATOM 2055 O O . SER A 1 266 ? -1.073 -11.031 14.326 1.00 96.69 266 SER A O 1
ATOM 2057 N N . THR A 1 267 ? -1.414 -10.704 12.121 1.00 96.44 267 THR A N 1
ATOM 2058 C CA . THR A 1 267 ? -2.008 -12.026 11.881 1.00 96.44 267 THR A CA 1
ATOM 2059 C C . THR A 1 267 ? -0.994 -13.128 12.151 1.00 96.44 267 THR A C 1
ATOM 2061 O O . THR A 1 267 ? -1.322 -14.130 12.790 1.00 96.44 267 THR A O 1
ATOM 2064 N N . MET A 1 268 ? 0.246 -12.938 11.698 1.00 94.88 268 MET A N 1
ATOM 2065 C CA . MET A 1 268 ? 1.305 -13.934 11.836 1.00 94.88 268 MET A CA 1
ATOM 2066 C C . MET A 1 268 ? 1.742 -14.155 13.294 1.00 94.88 268 MET A C 1
ATOM 2068 O O . MET A 1 268 ? 1.949 -15.300 13.698 1.00 94.88 268 MET A O 1
ATOM 2072 N N . LEU A 1 269 ? 1.822 -13.104 14.119 1.00 95.50 269 LEU A N 1
ATOM 2073 C CA . LEU A 1 269 ? 2.134 -13.246 15.551 1.00 95.50 269 LEU A CA 1
ATOM 2074 C 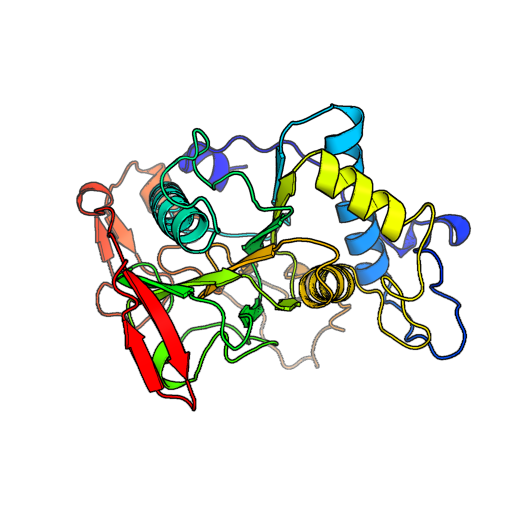C . LEU A 1 269 ? 0.958 -13.806 16.365 1.00 95.50 269 LEU A C 1
ATOM 2076 O O . LEU A 1 269 ? 1.175 -14.474 17.374 1.00 95.50 269 LEU A O 1
ATOM 2080 N N . ASN A 1 270 ? -0.280 -13.603 15.908 1.00 96.50 270 ASN A N 1
ATOM 2081 C CA . ASN A 1 270 ? -1.479 -14.122 16.567 1.00 96.50 270 ASN A CA 1
ATOM 2082 C C . ASN A 1 270 ? -1.927 -15.504 16.063 1.00 96.50 270 ASN A C 1
ATOM 2084 O O . ASN A 1 270 ? -2.970 -15.999 16.498 1.00 96.50 270 ASN A O 1
ATOM 2088 N N . LEU A 1 271 ? -1.145 -16.173 15.205 1.00 94.50 271 LEU A N 1
ATOM 2089 C CA . LEU A 1 271 ? -1.486 -17.492 14.654 1.00 94.50 271 LEU A CA 1
ATOM 2090 C C . LEU A 1 271 ? -1.945 -18.516 15.708 1.00 94.50 271 LEU A C 1
ATOM 2092 O O . LEU A 1 271 ? -2.979 -19.140 15.470 1.00 94.50 271 LEU A O 1
ATOM 2096 N N . PRO A 1 272 ? -1.266 -18.699 16.863 1.00 94.00 272 PRO A N 1
ATOM 2097 C CA . PRO A 1 272 ? -1.719 -19.669 17.861 1.00 94.00 272 PRO A CA 1
ATOM 2098 C C . PRO A 1 272 ? -3.122 -19.359 18.402 1.00 94.00 272 PRO A C 1
ATOM 2100 O O . PRO A 1 272 ? -3.950 -20.258 18.517 1.00 94.00 272 PRO A O 1
ATOM 2103 N N . ALA A 1 273 ? -3.418 -18.085 18.682 1.00 94.38 273 ALA A N 1
ATOM 2104 C CA . ALA A 1 273 ? -4.730 -17.668 19.171 1.00 94.38 273 ALA A CA 1
ATOM 2105 C C . ALA A 1 273 ? -5.824 -17.886 18.113 1.00 94.38 273 ALA A C 1
ATOM 2107 O O . ALA A 1 273 ? -6.899 -18.394 18.433 1.00 94.38 273 ALA A O 1
ATOM 2108 N N . LEU A 1 274 ? -5.529 -17.560 16.850 1.00 95.06 274 LEU A N 1
ATOM 2109 C CA . LEU A 1 274 ? -6.459 -17.728 15.730 1.00 95.06 274 LEU A CA 1
ATOM 2110 C C . LEU A 1 274 ? -6.743 -19.204 15.423 1.00 95.06 274 LEU A C 1
ATOM 2112 O O . LEU A 1 274 ? -7.887 -19.563 15.150 1.00 95.06 274 LEU A O 1
ATOM 2116 N N . LEU A 1 275 ? -5.725 -20.067 15.492 1.00 95.62 275 LEU A N 1
ATOM 2117 C CA . LEU A 1 275 ? -5.867 -21.514 15.290 1.00 95.62 275 LEU A CA 1
ATOM 2118 C C . LEU A 1 275 ? -6.725 -22.174 16.375 1.00 95.62 275 LEU A C 1
ATOM 2120 O O . LEU A 1 275 ? -7.493 -23.086 16.076 1.00 95.62 275 LEU A O 1
ATOM 2124 N N . ASP A 1 276 ? -6.643 -21.672 17.606 1.00 95.12 276 ASP A N 1
ATOM 2125 C CA . ASP A 1 276 ? -7.483 -22.096 18.730 1.00 95.12 276 ASP A CA 1
ATOM 2126 C C . ASP A 1 276 ? -8.910 -21.509 18.673 1.00 95.12 276 ASP A C 1
ATOM 2128 O O . ASP A 1 276 ? -9.718 -21.752 19.572 1.00 95.12 276 ASP A O 1
ATOM 2132 N N . GLY A 1 277 ? -9.234 -20.702 17.655 1.00 91.81 277 GLY A N 1
ATOM 2133 C CA . GLY A 1 277 ? -10.529 -20.030 17.526 1.00 91.81 277 GLY A CA 1
ATOM 2134 C C . GLY A 1 277 ? -10.780 -18.960 18.593 1.00 91.81 277 GLY A C 1
ATOM 2135 O O . GLY A 1 277 ? -11.935 -18.642 18.887 1.00 91.81 277 GLY A O 1
ATOM 2136 N N . ARG A 1 278 ? -9.723 -18.415 19.210 1.00 92.94 278 ARG A N 1
ATOM 2137 C CA . ARG A 1 278 ? -9.848 -17.357 20.219 1.00 92.94 278 ARG A CA 1
ATOM 2138 C C . ARG A 1 278 ? -10.198 -16.033 19.553 1.00 92.94 278 ARG A C 1
ATOM 2140 O O . ARG A 1 278 ? -9.730 -15.716 18.465 1.00 92.94 278 ARG A O 1
ATOM 2147 N N . SER A 1 279 ? -10.991 -15.231 20.256 1.00 89.81 279 SER A N 1
ATOM 2148 C CA . SER A 1 279 ? -11.382 -13.890 19.815 1.00 89.81 279 SER A CA 1
ATOM 2149 C C . SER A 1 279 ? -10.495 -12.778 20.373 1.00 89.81 279 SER A C 1
ATOM 2151 O O . SER A 1 279 ? -10.710 -11.625 20.022 1.00 89.81 279 SER A O 1
ATOM 2153 N N . LEU A 1 280 ? -9.570 -13.094 21.282 1.00 96.50 280 LEU A N 1
ATOM 2154 C CA . LEU A 1 280 ? -8.631 -12.147 21.879 1.00 96.50 280 LEU A CA 1
ATOM 2155 C C . LEU A 1 280 ? -7.286 -12.270 21.160 1.00 96.50 280 LEU A C 1
ATOM 2157 O O . LEU A 1 280 ? -6.747 -13.375 21.066 1.00 96.50 280 LEU A O 1
ATOM 2161 N N . VAL A 1 281 ? -6.768 -11.149 20.672 1.00 96.25 281 VAL A N 1
ATOM 2162 C CA . VAL A 1 281 ? -5.466 -11.041 20.008 1.00 96.25 281 VAL A CA 1
ATOM 2163 C C . VAL A 1 281 ? -4.588 -10.032 20.735 1.00 96.25 281 VAL A C 1
ATOM 2165 O O . VAL A 1 281 ? -5.090 -9.157 21.438 1.00 96.25 281 VAL A O 1
ATOM 2168 N N . HIS A 1 282 ? -3.280 -10.148 20.554 1.00 96.81 282 HIS A N 1
ATOM 2169 C CA . HIS A 1 282 ? -2.285 -9.301 21.196 1.00 96.81 282 HIS A CA 1
ATOM 2170 C C . HIS A 1 282 ? -1.613 -8.383 20.180 1.00 96.81 282 HIS A C 1
ATOM 2172 O O . HIS A 1 282 ? -1.391 -8.762 19.024 1.00 96.81 282 HIS A O 1
ATOM 2178 N N . SER A 1 283 ? -1.281 -7.179 20.629 1.00 95.69 283 SER A N 1
ATOM 2179 C CA . SER A 1 283 ? -0.493 -6.233 19.851 1.00 95.69 283 SER A CA 1
ATOM 2180 C C . SER A 1 283 ? 0.916 -6.783 19.584 1.00 95.69 283 SER A C 1
ATOM 2182 O O . SER A 1 283 ? 1.560 -7.353 20.465 1.00 95.69 283 SER A O 1
ATOM 2184 N N . ALA A 1 284 ? 1.407 -6.581 18.364 1.00 93.31 284 ALA A N 1
ATOM 2185 C CA . ALA A 1 284 ? 2.801 -6.760 17.963 1.00 93.31 284 ALA A CA 1
ATOM 2186 C C . ALA A 1 284 ? 3.703 -5.626 18.482 1.00 93.31 284 ALA A C 1
ATOM 2188 O O . ALA A 1 284 ? 4.928 -5.747 18.480 1.00 93.31 284 ALA A O 1
ATOM 2189 N N . VAL A 1 285 ? 3.091 -4.521 18.906 1.00 91.50 285 VAL A N 1
ATOM 2190 C CA . VAL A 1 285 ? 3.741 -3.302 19.378 1.00 91.50 285 VAL A CA 1
ATOM 2191 C C . VAL A 1 285 ? 3.608 -3.215 20.898 1.00 91.50 285 VAL A C 1
ATOM 2193 O O . VAL A 1 285 ? 2.506 -3.313 21.442 1.00 91.50 285 VAL A O 1
ATOM 2196 N N . ALA A 1 286 ? 4.733 -3.037 21.589 1.00 88.69 286 ALA A N 1
ATOM 2197 C CA . ALA A 1 286 ? 4.761 -2.845 23.037 1.00 88.69 286 ALA A CA 1
ATOM 2198 C C . ALA A 1 286 ? 4.272 -1.440 23.437 1.00 88.69 286 ALA A C 1
ATOM 2200 O O . ALA A 1 286 ? 4.286 -0.525 22.623 1.00 88.69 286 ALA A O 1
ATOM 2201 N N . ASP A 1 287 ? 3.875 -1.275 24.701 1.00 87.56 287 ASP A N 1
ATOM 2202 C CA . ASP A 1 287 ? 3.544 0.023 25.317 1.00 87.56 287 ASP A CA 1
ATOM 2203 C C . ASP A 1 287 ? 2.421 0.826 24.625 1.00 87.56 287 ASP A C 1
ATOM 2205 O O . ASP A 1 287 ? 2.343 2.051 24.736 1.00 87.56 287 ASP A O 1
ATOM 2209 N N . VAL A 1 288 ? 1.506 0.130 23.945 1.00 89.38 288 VAL A N 1
ATOM 2210 C CA . VAL A 1 288 ? 0.305 0.720 23.337 1.00 89.38 288 VAL A CA 1
ATOM 2211 C C . VAL A 1 288 ? -0.866 0.774 24.319 1.00 89.38 288 VAL A C 1
ATOM 2213 O O . VAL A 1 288 ? -0.937 -0.004 25.270 1.00 89.38 288 VAL A O 1
ATOM 2216 N N . LEU A 1 289 ? -1.819 1.678 24.066 1.00 86.38 289 LEU A N 1
ATOM 2217 C CA . LEU A 1 289 ? -3.015 1.852 24.904 1.00 86.38 289 LEU A CA 1
ATOM 2218 C C . LEU A 1 289 ? -3.856 0.572 25.011 1.00 86.38 289 LEU A C 1
ATOM 2220 O O . LEU A 1 289 ? -4.368 0.264 26.087 1.00 86.38 289 LEU A O 1
ATOM 2224 N N . SER A 1 290 ? -3.951 -0.177 23.912 1.00 90.88 290 SER A N 1
ATOM 2225 C CA . SER A 1 290 ? -4.701 -1.430 23.813 1.00 90.88 290 SER A CA 1
ATOM 2226 C C . SER A 1 290 ? -3.746 -2.588 23.492 1.00 90.88 290 SER A C 1
ATOM 2228 O O . SER A 1 290 ? -3.558 -2.931 22.329 1.00 90.88 290 SER A O 1
ATOM 2230 N N . PRO A 1 291 ? -3.090 -3.201 24.496 1.00 94.31 291 PRO A N 1
ATOM 2231 C CA . PRO A 1 291 ? -2.174 -4.323 24.262 1.00 94.31 291 PRO A CA 1
ATOM 2232 C C . PRO A 1 291 ? -2.904 -5.609 23.846 1.00 94.31 291 PRO A C 1
ATOM 2234 O O . PRO A 1 291 ? -2.294 -6.516 23.277 1.00 94.31 291 PRO A O 1
ATOM 2237 N N . GLU A 1 292 ? -4.205 -5.690 24.123 1.00 95.44 292 GLU A N 1
ATOM 2238 C CA . GLU A 1 292 ? -5.083 -6.784 23.731 1.00 95.44 292 GLU A CA 1
ATOM 2239 C C . GLU A 1 292 ? -6.324 -6.226 23.037 1.00 95.44 292 GLU A C 1
ATOM 2241 O O . GLU A 1 292 ? -6.858 -5.191 23.439 1.00 95.44 292 GLU A O 1
ATOM 2246 N N . LEU A 1 293 ? -6.815 -6.946 22.032 1.00 94.81 293 LEU A N 1
ATOM 2247 C CA . LEU A 1 293 ? -8.020 -6.593 21.295 1.00 94.81 293 LEU A CA 1
ATOM 2248 C C . LEU A 1 293 ? -8.947 -7.796 21.201 1.00 94.81 293 LEU A C 1
ATOM 2250 O O . LEU A 1 293 ? -8.556 -8.880 20.765 1.00 94.81 293 LEU A O 1
ATOM 2254 N N . LYS A 1 294 ? -10.211 -7.601 21.574 1.00 94.81 294 LYS A N 1
ATOM 2255 C CA . LYS A 1 294 ? -11.263 -8.568 21.270 1.00 94.81 294 LYS A CA 1
ATOM 2256 C C . LYS A 1 294 ? -11.843 -8.254 19.902 1.00 94.81 294 LYS A C 1
ATOM 2258 O O . LYS A 1 294 ? -12.417 -7.190 19.700 1.00 94.81 294 LYS A O 1
ATOM 2263 N N . LEU A 1 295 ? -11.783 -9.216 18.989 1.00 91.25 295 LEU A N 1
ATOM 2264 C CA . LEU A 1 295 ? -12.262 -9.060 17.612 1.00 91.25 295 LEU A CA 1
ATOM 2265 C C . LEU A 1 295 ? -13.750 -8.674 17.524 1.00 91.25 295 LEU A C 1
ATOM 2267 O O . LEU A 1 295 ? -14.156 -8.009 16.579 1.00 91.25 295 LEU A O 1
ATOM 2271 N N . SER A 1 296 ? -14.564 -9.043 18.518 1.00 88.62 296 SER A N 1
ATOM 2272 C CA . SER A 1 296 ? -15.980 -8.655 18.603 1.00 88.62 296 SER A CA 1
ATOM 2273 C C . SER A 1 296 ? -16.215 -7.189 18.979 1.00 88.62 296 SER A C 1
ATOM 2275 O O . SER A 1 296 ? -17.328 -6.696 18.828 1.00 88.62 296 SER A O 1
ATOM 2277 N N . GLU A 1 297 ? -15.207 -6.513 19.530 1.00 87.94 297 GLU A N 1
ATOM 2278 C CA . GLU A 1 297 ? -15.292 -5.124 19.999 1.00 87.94 297 GLU A CA 1
ATOM 2279 C C . GLU A 1 297 ? -14.777 -4.130 18.943 1.00 87.94 297 GLU A C 1
ATOM 2281 O O . GLU A 1 297 ? -14.877 -2.923 19.136 1.00 87.94 297 GLU A O 1
ATOM 2286 N N . VAL A 1 298 ? -14.279 -4.622 17.803 1.00 87.25 298 VAL A N 1
ATOM 2287 C CA . VAL A 1 298 ? -13.783 -3.790 16.701 1.00 87.25 298 VAL A CA 1
ATOM 2288 C C . VAL A 1 298 ? -14.962 -3.136 15.991 1.00 87.25 298 VAL A C 1
ATOM 2290 O O . VAL A 1 298 ? -15.771 -3.809 15.353 1.00 87.25 298 VAL A O 1
ATOM 2293 N N . GLN A 1 299 ? -15.052 -1.815 16.108 1.00 84.62 299 GLN A N 1
ATOM 2294 C CA . GLN A 1 299 ? -16.069 -1.004 15.449 1.00 84.62 299 GLN A CA 1
ATOM 2295 C C . GLN A 1 299 ? -15.450 -0.238 14.288 1.00 84.62 299 GLN A C 1
ATOM 2297 O O . GLN A 1 299 ? -14.302 0.189 14.369 1.00 84.62 299 GLN A O 1
ATOM 2302 N N . LEU A 1 300 ? -16.232 -0.063 13.225 1.00 89.00 300 LEU A N 1
ATOM 2303 C CA . LEU A 1 300 ? -15.874 0.857 12.152 1.00 89.00 300 LEU A CA 1
ATOM 2304 C C . LEU A 1 300 ? -15.945 2.284 12.671 1.00 89.00 300 LEU A C 1
ATOM 2306 O O . LEU A 1 300 ? -16.928 2.659 13.317 1.00 89.00 300 LEU A O 1
ATOM 2310 N N . THR A 1 301 ? -14.938 3.074 12.330 1.00 90.94 301 THR A N 1
ATOM 2311 C CA . THR A 1 301 ? -14.900 4.486 12.688 1.00 90.94 301 THR A CA 1
ATOM 2312 C C . THR A 1 301 ? -15.000 5.359 11.448 1.00 90.94 301 THR A C 1
ATOM 2314 O O . THR A 1 301 ? -14.271 5.189 10.472 1.00 90.94 301 THR A O 1
ATOM 2317 N N . GLU A 1 302 ? -15.910 6.329 11.489 1.00 92.25 302 GLU A N 1
ATOM 2318 C CA . GLU A 1 302 ? -15.973 7.382 10.483 1.00 92.25 302 GLU A CA 1
ATOM 2319 C C . GLU A 1 302 ? -15.036 8.533 10.867 1.00 92.25 302 GLU A C 1
ATOM 2321 O O . GLU A 1 302 ? -14.910 8.925 12.028 1.00 92.25 302 GLU A O 1
ATOM 2326 N N . GLY A 1 303 ? -14.366 9.072 9.862 1.00 94.25 303 GLY A N 1
ATOM 2327 C CA . GLY A 1 303 ? -13.546 10.268 9.925 1.00 94.25 303 GLY A CA 1
ATOM 2328 C C . GLY A 1 303 ? -14.158 11.456 9.188 1.00 94.25 303 GLY A C 1
ATOM 2329 O O . GLY A 1 303 ? -15.312 11.445 8.762 1.00 94.25 303 GLY A O 1
ATOM 2330 N N . GLY A 1 304 ? -13.340 12.488 9.003 1.00 94.88 304 GLY A N 1
ATOM 2331 C CA . GLY A 1 304 ? -13.698 13.697 8.265 1.00 94.88 304 GLY A CA 1
ATOM 2332 C C . GLY A 1 304 ? -12.633 14.089 7.250 1.00 94.88 304 GLY A C 1
ATOM 2333 O O . GLY A 1 304 ? -11.509 13.588 7.285 1.00 94.88 304 GLY A O 1
ATOM 2334 N N . LEU A 1 305 ? -12.982 15.007 6.348 1.00 95.56 305 LEU A N 1
ATOM 2335 C CA . LEU A 1 305 ? -12.023 15.629 5.441 1.00 95.56 305 LEU A CA 1
ATOM 2336 C C . LEU A 1 305 ? -11.318 16.799 6.117 1.00 95.56 305 LEU A C 1
ATOM 2338 O O . LEU A 1 305 ? -11.932 17.616 6.801 1.00 95.56 305 LEU A O 1
ATOM 2342 N N . TYR A 1 306 ? -10.021 16.905 5.870 1.00 95.12 306 TYR A N 1
ATOM 2343 C CA . TYR A 1 306 ? -9.163 17.949 6.400 1.00 95.12 306 TYR A CA 1
ATOM 2344 C C . TYR A 1 306 ? -8.226 18.473 5.316 1.00 95.12 306 TYR A C 1
ATOM 2346 O O . TYR A 1 306 ? -7.939 17.795 4.331 1.00 95.12 306 TYR A O 1
ATOM 2354 N N . LYS A 1 307 ? -7.723 19.692 5.503 1.00 93.44 307 LYS A N 1
ATOM 2355 C CA . LYS A 1 307 ? -6.653 20.282 4.693 1.00 93.44 307 LYS A CA 1
ATOM 2356 C C . LYS A 1 307 ? -5.539 20.804 5.579 1.00 93.44 307 LYS A C 1
ATOM 2358 O O . LYS A 1 307 ? -5.792 21.284 6.683 1.00 93.44 307 LYS A O 1
ATOM 2363 N N . SER A 1 308 ? -4.319 20.735 5.056 1.00 88.38 308 SER A N 1
ATOM 2364 C CA . SER A 1 308 ? -3.150 21.391 5.634 1.00 88.38 308 SER A CA 1
ATOM 2365 C C . SER A 1 308 ? -2.867 22.681 4.874 1.00 88.38 308 SER A C 1
ATOM 2367 O O . SER A 1 308 ? -2.722 22.654 3.653 1.00 88.38 308 SER A O 1
ATOM 2369 N N . ASP A 1 309 ? -2.790 23.796 5.593 1.00 84.62 309 ASP A N 1
ATOM 2370 C CA . ASP A 1 309 ? -2.358 25.087 5.066 1.00 84.62 309 ASP A CA 1
ATOM 2371 C C . ASP A 1 309 ? -1.319 25.694 6.019 1.00 84.62 309 ASP A C 1
ATOM 2373 O O . ASP A 1 309 ? -1.591 25.912 7.202 1.00 84.62 309 ASP A O 1
ATOM 2377 N N . HIS A 1 310 ? -0.096 25.896 5.519 1.00 81.44 310 HIS A N 1
ATOM 2378 C CA . HIS A 1 310 ? 1.064 26.365 6.294 1.00 81.44 310 HIS A CA 1
ATOM 2379 C C . HIS A 1 310 ? 1.279 25.604 7.626 1.00 81.44 310 HIS A C 1
ATOM 2381 O O . HIS A 1 310 ? 1.552 26.206 8.665 1.00 81.44 310 HIS A O 1
ATOM 2387 N N . GLY A 1 311 ? 1.118 24.273 7.612 1.00 76.50 311 GLY A N 1
ATOM 2388 C CA . GLY A 1 311 ? 1.303 23.399 8.784 1.00 76.50 311 GLY A CA 1
ATOM 2389 C C . GLY A 1 311 ? 0.133 23.389 9.774 1.00 76.50 311 GLY A C 1
ATOM 2390 O O . GLY A 1 311 ? 0.184 22.704 10.796 1.00 76.50 311 GLY A O 1
ATOM 2391 N N . ARG A 1 312 ? -0.944 24.129 9.488 1.00 85.06 312 ARG A N 1
ATOM 2392 C CA . ARG A 1 312 ? -2.182 24.102 10.270 1.00 85.06 312 ARG A CA 1
ATOM 2393 C C . ARG A 1 312 ? -3.217 23.219 9.591 1.00 85.06 312 ARG A C 1
ATOM 2395 O O . ARG A 1 312 ? -3.398 23.290 8.380 1.00 85.06 312 ARG A O 1
ATOM 2402 N N . ILE A 1 313 ? -3.901 22.411 10.395 1.00 89.25 313 ILE A N 1
ATOM 2403 C CA . ILE A 1 313 ? -4.911 21.461 9.930 1.00 89.25 313 ILE A CA 1
ATOM 2404 C C . ILE A 1 313 ? -6.303 22.026 10.189 1.00 89.25 313 ILE A C 1
ATOM 2406 O O . ILE A 1 313 ? -6.618 22.406 11.317 1.00 89.25 313 ILE A O 1
ATOM 2410 N N . TYR A 1 314 ? -7.141 22.041 9.156 1.00 91.19 314 TYR A N 1
ATOM 2411 C CA . TYR A 1 314 ? -8.508 22.553 9.214 1.00 91.19 314 TYR A CA 1
ATOM 2412 C C . TYR A 1 314 ? -9.476 21.505 8.680 1.00 91.19 314 TYR A C 1
ATOM 2414 O O . TYR A 1 314 ? -9.180 20.854 7.680 1.00 91.19 314 TYR A O 1
ATOM 2422 N N . SER A 1 315 ? -10.625 21.354 9.339 1.00 92.31 315 SER A N 1
ATOM 2423 C CA . SER A 1 315 ? -11.719 20.527 8.824 1.00 92.31 315 SER A CA 1
ATOM 2424 C C . SER A 1 315 ? -12.304 21.163 7.564 1.00 92.31 315 SER A C 1
ATOM 2426 O O . SER A 1 315 ? -12.501 22.379 7.512 1.00 92.31 315 SER A O 1
ATOM 2428 N N . VAL A 1 316 ? -12.577 20.340 6.558 1.00 87.44 316 VAL A N 1
ATOM 2429 C CA . VAL A 1 316 ? -13.322 20.717 5.362 1.00 87.44 316 VAL A CA 1
ATOM 2430 C C . VAL A 1 316 ? -14.769 20.310 5.603 1.00 87.44 316 VAL A C 1
ATOM 2432 O O . VAL A 1 316 ? -15.110 19.133 5.531 1.00 87.44 316 VAL A O 1
ATOM 2435 N N . THR A 1 317 ? -15.626 21.276 5.914 1.00 72.56 317 THR A N 1
ATOM 2436 C CA . THR A 1 317 ? -17.075 21.061 5.857 1.00 72.56 317 THR A CA 1
ATOM 2437 C C . THR A 1 317 ? -17.499 21.037 4.394 1.00 72.56 317 THR A C 1
ATOM 2439 O O . THR A 1 317 ? -17.215 22.001 3.676 1.00 72.56 317 THR A O 1
ATOM 2442 N N . GLY A 1 318 ? -18.123 19.935 3.970 1.00 52.38 318 GLY A N 1
ATOM 2443 C CA . GLY A 1 318 ? -18.869 19.862 2.710 1.00 52.38 318 GLY A CA 1
ATOM 2444 C C . GLY A 1 318 ? -20.057 20.814 2.697 1.00 52.38 318 GLY A C 1
ATOM 2445 O O . GLY A 1 318 ? -20.587 21.108 3.795 1.00 52.38 318 GLY A O 1
#

Mean predicted aligned error: 5.79 Å

Foldseek 3Di:
DLLCVLLVHDDDDQDFDFLVPDDPVPFWPCQPFPQADHADRQLRRVQVSVLRVLVCCQVVVPQKDKDADPQKWFASVLVLVLQLLLLFQLQQDPNSPDAPDSNRDPFFKEQQEFLEFAAPAFGKKWKWFAQWFDALVQADHRPYDDNAFPVQRNDHRMKIKHWTQATADPRMMMGGNVSSVLVSCCGPVPVDCQQVPGNYYVRPRRSVSSCSNSVVGGYMYMPPHRMWGKFAWFFCCVRGPRDPPPRPDPPDDTHRHIATHRTFFISVVQSVCSVVVHQKTATSDPPRPPRIDRVVPDDRIGTFIWHDDPNDIDTDDD

Organism: Petromyces alliaceus (NCBI:txid209559)

Solvent-accessible surface area (backbone atoms only — not comparable to full-atom values): 17404 Å² total; per-residue (Å²): 109,68,58,33,56,77,69,71,48,88,84,84,91,72,78,77,43,60,28,84,78,51,61,77,91,74,49,66,70,74,56,85,42,77,73,32,60,84,78,48,47,26,41,49,10,53,35,51,28,54,49,53,52,40,47,48,35,54,75,70,64,35,71,56,49,79,47,65,45,93,52,47,35,37,29,69,57,45,72,55,56,51,52,43,47,17,54,22,43,14,61,51,33,96,64,42,87,76,54,93,46,73,56,36,76,84,57,29,31,39,44,41,7,45,36,26,33,23,40,45,89,72,50,50,28,19,43,28,64,29,88,62,31,52,37,54,96,67,48,56,87,56,83,40,62,63,43,85,41,65,86,62,53,69,35,62,34,36,32,36,22,27,46,31,36,39,40,31,57,63,39,18,36,30,37,28,32,70,40,34,51,54,47,48,33,42,62,63,77,57,61,40,62,88,61,58,39,84,45,49,70,73,48,49,35,56,30,53,16,47,32,20,45,72,62,76,32,44,29,36,33,50,43,53,42,63,22,19,40,41,33,64,52,38,58,71,73,74,54,50,72,48,57,86,65,65,76,66,68,97,77,69,77,55,43,91,57,60,50,58,42,41,26,26,38,26,32,76,83,31,40,72,39,54,74,72,70,47,56,61,43,51,40,62,49,80,96,50,98,64,49,60,47,50,66,88,74,70,71,88,52,83,57,48,43,28,35,57,58,97,88,42,80,43,78,55,81,128